Protein 2HJN (pdb70)

Foldseek 3Di:
DKDFPQDQPQWADQDQDDALLLLVVLLVLVVLVVVDADDDPPDDPLVVLSRVLSVLVRLLSCCVLCRSVFGCVLFVFALPPRITDFDDPDPPDDTDTGGVRVLVNVLVVLNVQSPDCQDRPSDPPGDHDPCNLPPPSLVSLLSSLVSLSCCSRPPVVSCSVVVNSVVSLVSVLSSLSNCVSVVSDDLVSNPSCSVVVVSVD

Structure (mmCIF, N/CA/C/O backbone):
data_2HJN
#
_entry.id   2HJN
#
_cell.length_a   72.750
_cell.length_b   70.811
_cell.length_c   50.622
_cell.angle_alpha   90.00
_cell.angle_beta   119.35
_cell.angle_gamma   90.00
#
_symmetry.space_group_name_H-M   'C 1 2 1'
#
loop_
_entity.id
_entity.type
_entity.pdbx_description
1 polymer 'Maintenance of ploidy protein MOB1'
2 non-polymer 'ZINC ION'
3 non-polymer 'SULFATE ION'
4 water water
#
loop_
_atom_site.group_PDB
_atom_site.id
_atom_site.type_symbol
_atom_site.label_atom_id
_atom_site.label_alt_id
_atom_site.label_comp_id
_atom_site.label_asym_id
_atom_site.label_entity_id
_atom_site.label_seq_id
_atom_site.pdbx_PDB_ins_code
_atom_site.Cartn_x
_atom_site.Cartn_y
_atom_site.Cartn_z
_atom_site.occupancy
_atom_site.B_iso_or_equiv
_atom_site.auth_seq_id
_atom_site.auth_comp_id
_atom_site.auth_asym_id
_atom_site.auth_atom_id
_atom_site.pdbx_PDB_model_num
ATOM 1 N N . PRO A 1 3 ? -0.244 40.021 11.075 1.00 32.06 81 PRO A N 1
ATOM 2 C CA . PRO A 1 3 ? -1.426 40.601 11.569 1.00 31.20 81 PRO A CA 1
ATOM 3 C C . PRO A 1 3 ? -1.765 41.046 12.947 1.00 30.77 81 PRO A C 1
ATOM 4 O O . PRO A 1 3 ? -1.120 40.690 13.914 1.00 31.95 81 PRO A O 1
ATOM 8 N N . VAL A 1 4 ? -2.711 41.966 12.954 1.00 29.38 82 VAL A N 1
ATOM 9 C CA . VAL A 1 4 ? -2.835 42.917 14.006 1.00 28.56 82 VAL A CA 1
ATOM 10 C C . VAL A 1 4 ? -4.174 42.594 14.629 1.00 28.37 82 VAL A C 1
ATOM 11 O O . VAL A 1 4 ? -5.176 42.393 13.934 1.00 26.70 82 VAL A O 1
ATOM 15 N N . LEU A 1 5 ? -4.134 42.438 15.942 1.00 28.87 83 LEU A N 1
ATOM 16 C CA . LEU A 1 5 ? -5.322 42.212 16.752 1.00 29.94 83 LEU A CA 1
ATOM 17 C C . LEU A 1 5 ? -5.479 43.386 17.744 1.00 31.19 83 LEU A C 1
ATOM 18 O O . LEU A 1 5 ? -4.738 43.513 18.731 1.00 30.75 83 LEU A O 1
ATOM 23 N N . THR A 1 6 ? -6.396 44.302 17.421 1.00 32.41 84 THR A N 1
ATOM 24 C CA . THR A 1 6 ? -6.583 45.529 18.205 1.00 33.33 84 THR A CA 1
ATOM 25 C C . THR A 1 6 ? -7.740 45.347 19.186 1.00 33.86 84 THR A C 1
ATOM 26 O O . THR A 1 6 ? -8.805 44.817 18.824 1.00 33.55 84 THR A O 1
ATOM 30 N N . THR A 1 7 ? -7.531 45.774 20.429 1.00 33.66 85 THR A N 1
ATOM 31 C CA . THR A 1 7 ? -8.548 45.615 21.465 1.00 34.32 85 THR A CA 1
ATOM 32 C C . THR A 1 7 ? -8.676 46.903 22.261 1.00 34.05 85 THR A C 1
ATOM 33 O O . THR A 1 7 ? -8.100 47.036 23.347 1.00 33.96 85 THR A O 1
ATOM 37 N N . ASN A 1 20 ? 13.536 31.093 34.944 1.00 39.19 98 ASN A N 1
ATOM 38 C CA . ASN A 1 20 ? 14.984 31.258 34.743 1.00 39.64 98 ASN A CA 1
ATOM 39 C C . ASN A 1 20 ? 15.491 30.569 33.470 1.00 40.06 98 ASN A C 1
ATOM 40 O O . ASN A 1 20 ? 16.705 30.551 33.205 1.00 40.44 98 ASN A O 1
ATOM 42 N N . VAL A 1 21 ? 14.563 30.014 32.682 1.00 39.75 99 VAL A N 1
ATOM 43 C CA . VAL A 1 21 ? 14.909 29.326 31.427 1.00 39.42 99 VAL A CA 1
ATOM 44 C C . VAL A 1 21 ? 15.228 30.377 30.349 1.00 39.32 99 VAL A C 1
ATOM 45 O O . VAL A 1 21 ? 14.440 31.312 30.113 1.00 39.24 99 VAL A O 1
ATOM 49 N N . THR A 1 22 ? 16.374 30.202 29.692 1.00 39.22 100 THR A N 1
ATOM 50 C CA . THR A 1 22 ? 16.967 31.250 28.837 1.00 39.08 100 THR A CA 1
ATOM 51 C C . THR A 1 22 ? 17.085 30.824 27.364 1.00 38.68 100 THR A C 1
ATOM 52 O O . THR A 1 22 ? 17.418 31.635 26.470 1.00 38.18 100 THR A O 1
ATOM 56 N N . ASP A 1 23 ? 16.790 29.537 27.128 1.00 37.94 101 ASP A N 1
ATOM 57 C CA . ASP A 1 23 ? 16.990 28.880 25.830 1.00 36.65 101 ASP A CA 1
ATOM 58 C C . ASP A 1 23 ? 16.146 29.526 24.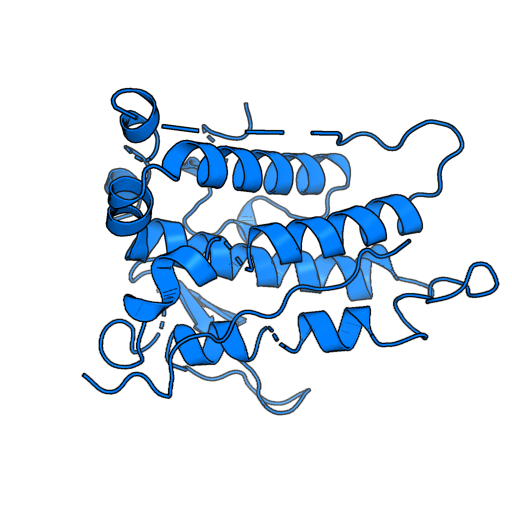714 1.00 34.63 101 ASP A C 1
ATOM 59 O O . ASP A 1 23 ? 16.481 29.438 23.527 1.00 33.17 101 ASP A O 1
ATOM 64 N N . PHE A 1 24 ? 15.073 30.197 25.130 1.00 32.23 102 PHE A N 1
ATOM 65 C CA . PHE A 1 24 ? 14.027 30.668 24.224 1.00 30.37 102 PHE A CA 1
ATOM 66 C C . PHE A 1 24 ? 13.893 32.195 24.131 1.00 28.21 102 PHE A C 1
ATOM 67 O O . PHE A 1 24 ? 12.832 32.659 23.713 1.00 28.56 102 PHE A O 1
ATOM 75 N N . ASN A 1 25 ? 14.961 32.940 24.477 1.00 24.63 103 ASN A N 1
ATOM 76 C CA . ASN A 1 25 ? 15.114 34.369 24.171 1.00 22.26 103 ASN A CA 1
ATOM 77 C C . ASN A 1 25 ? 15.575 34.605 22.724 1.00 20.12 103 ASN A C 1
ATOM 78 O O . ASN A 1 25 ? 16.174 33.743 22.110 1.00 19.85 103 ASN A O 1
ATOM 83 N N . TYR A 1 26 ? 15.358 35.811 22.210 1.00 18.26 104 TYR A N 1
ATOM 84 C CA . TYR A 1 26 ? 15.826 36.195 20.879 1.00 15.07 104 TYR A CA 1
ATOM 85 C C . TYR A 1 26 ? 17.363 35.993 20.765 1.00 14.98 104 TYR A C 1
ATOM 86 O O . TYR A 1 26 ? 18.101 36.397 21.670 1.00 12.82 104 TYR A O 1
ATOM 95 N N . THR A 1 27 ? 17.783 35.277 19.701 1.00 15.09 105 THR A N 1
ATOM 96 C CA . THR A 1 27 ? 19.205 35.160 19.286 1.00 15.92 105 THR A CA 1
ATOM 97 C C . THR A 1 27 ? 19.608 36.196 18.206 1.00 14.77 105 THR A C 1
ATOM 98 O O . THR A 1 27 ? 19.107 36.181 17.087 1.00 14.97 105 THR A O 1
ATOM 102 N N . PRO A 1 28 ? 20.518 37.144 18.548 1.00 15.11 106 PRO A N 1
ATOM 103 C CA . PRO A 1 28 ? 20.876 38.098 17.498 1.00 14.08 106 PRO A CA 1
ATOM 104 C C . PRO A 1 28 ? 21.658 37.471 16.335 1.00 15.38 106 PRO A C 1
ATOM 105 O O . PRO A 1 28 ? 22.296 36.445 16.500 1.00 14.86 106 PRO A O 1
ATOM 109 N N . SER A 1 29 ? 21.515 38.039 15.143 1.00 14.64 107 SER A N 1
ATOM 110 C CA . SER A 1 29 ? 22.303 37.733 13.965 1.00 15.64 107 SER A CA 1
ATOM 111 C C . SER A 1 29 ? 22.431 39.022 13.131 1.00 15.82 107 SER A C 1
ATOM 112 O O . SER A 1 29 ? 21.445 39.581 12.675 1.00 17.07 107 SER A O 1
ATOM 115 N N . HIS A 1 30 ? 23.655 39.485 12.930 1.00 15.62 108 HIS A N 1
ATOM 116 C CA . HIS A 1 30 ? 23.954 40.597 12.067 1.00 16.89 108 HIS A CA 1
ATOM 117 C C . HIS A 1 30 ? 23.849 40.168 10.581 1.00 17.66 108 HIS A C 1
ATOM 118 O O . HIS A 1 30 ? 24.261 39.056 10.197 1.00 18.63 108 HIS A O 1
ATOM 125 N N . GLN A 1 31 ? 23.368 41.084 9.753 1.00 15.81 109 GLN A N 1
ATOM 126 C CA . GLN A 1 31 ? 23.235 40.907 8.309 1.00 15.89 109 GLN A CA 1
ATOM 127 C C . GLN A 1 31 ? 24.331 41.681 7.568 1.00 15.80 109 GLN A C 1
ATOM 128 O O . GLN A 1 31 ? 24.552 42.858 7.806 1.00 14.79 109 GLN A O 1
ATOM 134 N N . LYS A 1 32 ? 25.032 40.997 6.688 1.00 17.78 110 LYS A N 1
ATOM 135 C CA . LYS A 1 32 ? 26.039 41.675 5.868 1.00 21.69 110 LYS A CA 1
ATOM 136 C C . LYS A 1 32 ? 25.416 42.819 5.022 1.00 22.69 110 LYS A C 1
ATOM 137 O O . LYS A 1 32 ? 24.290 42.691 4.491 1.00 21.89 110 LYS A O 1
ATOM 143 N N . PRO A 1 33 ? 26.120 43.949 4.916 1.00 24.97 111 PRO A N 1
ATOM 144 C CA . PRO A 1 33 ? 25.524 45.086 4.199 1.00 26.42 111 PRO A CA 1
ATOM 145 C C . PRO A 1 33 ? 25.166 44.743 2.743 1.00 27.38 111 PRO A C 1
ATOM 146 O O . PRO A 1 33 ? 25.794 43.885 2.117 1.00 27.47 111 PRO A O 1
ATOM 150 N N . PHE A 1 34 ? 24.139 45.394 2.218 1.00 28.86 112 PHE A N 1
ATOM 151 C CA . PHE A 1 34 ? 23.634 45.036 0.897 1.00 30.82 112 PHE A CA 1
ATOM 152 C C . PHE A 1 34 ? 24.782 45.057 -0.148 1.00 32.30 112 PHE A C 1
ATOM 153 O O . PHE A 1 34 ? 24.934 44.118 -0.938 1.00 32.35 112 PHE A O 1
ATOM 161 N N . LEU A 1 35 ? 25.612 46.096 -0.069 1.00 33.45 113 LEU A N 1
ATOM 162 C CA . LEU A 1 35 ? 26.735 46.329 -1.006 1.00 34.54 113 LEU A CA 1
ATOM 163 C C . LEU A 1 35 ? 28.029 45.504 -0.783 1.00 35.27 113 LEU A C 1
ATOM 164 O O . LEU A 1 35 ? 28.477 45.265 0.356 1.00 36.50 113 LEU A O 1
ATOM 169 N N . ASP A 1 48 ? 0.034 52.829 30.163 1.00 29.82 126 ASP A N 1
ATOM 170 C CA . ASP A 1 48 ? -0.663 53.162 28.937 1.00 30.30 126 ASP A CA 1
ATOM 171 C C . ASP A 1 48 ? 0.176 54.078 28.046 1.00 30.20 126 ASP A C 1
ATOM 172 O O . ASP A 1 48 ? 1.218 54.639 28.452 1.00 30.63 126 ASP A O 1
ATOM 174 N N . ILE A 1 49 ? -0.291 54.252 26.825 1.00 30.44 127 ILE A N 1
ATOM 175 C CA . ILE A 1 49 ? 0.521 54.942 25.828 1.00 30.38 127 ILE A CA 1
ATOM 176 C C . ILE A 1 49 ? 0.965 56.371 26.278 1.00 29.41 127 ILE A C 1
ATOM 177 O O . ILE A 1 49 ? 2.140 56.704 26.157 1.00 27.33 127 ILE A O 1
ATOM 182 N N . LYS A 1 50 ? 0.062 57.176 26.861 1.00 29.04 128 LYS A N 1
ATOM 183 C CA . LYS A 1 50 ? 0.458 58.516 27.352 1.00 29.52 128 LYS A CA 1
ATOM 184 C C . LYS A 1 50 ? 1.662 58.475 28.308 1.00 28.81 128 LYS A C 1
ATOM 185 O O . LYS A 1 50 ? 2.548 59.300 28.188 1.00 28.63 128 LYS A O 1
ATOM 187 N N . GLN A 1 51 ? 1.652 57.533 29.251 1.00 29.19 129 GLN A N 1
ATOM 188 C CA . GLN A 1 51 ? 2.774 57.270 30.160 1.00 29.85 129 GLN A CA 1
ATOM 189 C C . GLN A 1 51 ? 4.027 56.882 29.363 1.00 28.80 129 GLN A C 1
ATOM 190 O O . GLN A 1 51 ? 5.112 57.426 29.585 1.00 27.69 129 GLN A O 1
ATOM 196 N N . ILE A 1 52 ? 3.877 55.941 28.440 1.00 27.46 130 ILE A N 1
ATOM 197 C CA . ILE A 1 52 ? 5.036 55.536 27.656 1.00 28.02 130 ILE A CA 1
ATOM 198 C C . ILE A 1 52 ? 5.704 56.713 26.918 1.00 28.18 130 ILE A C 1
ATOM 199 O O . ILE A 1 52 ? 6.930 56.884 27.021 1.00 28.39 130 ILE A O 1
ATOM 204 N N . VAL A 1 53 ? 4.919 57.538 26.217 1.00 28.08 131 VAL A N 1
ATOM 205 C CA . VAL A 1 53 ? 5.493 58.691 25.481 1.00 28.20 131 VAL A CA 1
ATOM 206 C C . VAL A 1 53 ? 6.188 59.767 26.374 1.00 28.19 131 VAL A C 1
ATOM 207 O O . VAL A 1 53 ? 7.188 60.383 25.967 1.00 28.17 131 VAL A O 1
ATOM 211 N N . GLU A 1 54 ? 5.663 60.005 27.573 1.00 27.43 132 GLU A N 1
ATOM 212 C CA . GLU A 1 54 ? 6.261 60.977 28.480 1.00 26.90 132 GLU A CA 1
ATOM 213 C C . GLU A 1 54 ? 7.589 60.507 29.067 1.00 27.00 132 GLU A C 1
ATOM 214 O O . GLU A 1 54 ? 8.504 61.289 29.226 1.00 26.65 132 GLU A O 1
ATOM 224 N N . THR A 1 56 ? 9.571 58.473 27.455 1.00 24.92 134 THR A N 1
ATOM 225 C CA . THR A 1 56 ? 10.458 58.602 26.294 1.00 24.93 134 THR A CA 1
ATOM 226 C C . THR A 1 56 ? 11.056 59.999 26.089 1.00 24.26 134 THR A C 1
ATOM 227 O O . THR A 1 56 ? 12.249 60.146 25.817 1.00 23.83 134 THR A O 1
ATOM 231 N N . LEU A 1 57 ? 10.224 61.020 26.192 1.00 23.13 135 LEU A N 1
ATOM 232 C CA . LEU A 1 57 ? 10.710 62.386 26.012 1.00 23.27 135 LEU A CA 1
ATOM 233 C C . LEU A 1 57 ? 11.582 62.776 27.229 1.00 22.85 135 LEU A C 1
ATOM 234 O O . LEU A 1 57 ? 12.630 63.383 27.067 1.00 22.59 135 LEU A O 1
ATOM 239 N N . GLY A 1 58 ? 11.168 62.403 28.437 1.00 23.04 136 GLY A N 1
ATOM 240 C CA . GLY A 1 58 ? 11.926 62.763 29.652 1.00 23.67 136 GLY A CA 1
ATOM 241 C C . GLY A 1 58 ? 13.290 62.101 29.742 1.00 25.05 136 GLY A C 1
ATOM 242 O O . GLY A 1 58 ? 14.179 62.564 30.498 1.00 24.83 136 GLY A O 1
ATOM 243 N N . SER A 1 59 ? 13.455 61.014 28.979 1.00 25.34 137 SER A N 1
ATOM 244 C CA . SER A 1 59 ? 14.685 60.179 28.998 1.00 25.80 137 SER A CA 1
ATOM 245 C C . SER A 1 59 ? 15.890 60.955 28.502 1.00 27.51 137 SER A C 1
ATOM 246 O O . SER A 1 59 ? 17.011 60.714 28.953 1.00 28.03 137 SER A O 1
ATOM 249 N N . GLU A 1 60 ? 15.617 61.881 27.578 1.00 28.93 138 GLU A N 1
ATOM 250 C CA . GLU A 1 60 ? 16.602 62.744 26.931 1.00 31.06 138 GLU A CA 1
ATOM 251 C C . GLU A 1 60 ? 17.356 63.741 27.859 1.00 31.79 138 GLU A C 1
ATOM 252 O O . GLU A 1 60 ? 18.463 64.165 27.522 1.00 31.70 138 GLU A O 1
ATOM 258 N N . GLY A 1 61 ? 16.781 64.054 29.029 1.00 32.60 139 GLY A N 1
ATOM 259 C CA . GLY A 1 61 ? 17.396 64.915 30.049 1.00 34.33 139 GLY A CA 1
ATOM 260 C C . GLY A 1 61 ? 18.315 64.238 31.091 1.00 36.33 139 GLY A C 1
ATOM 261 O O . GLY A 1 61 ? 19.067 64.930 31.816 1.00 36.65 139 GLY A O 1
ATOM 262 N N . VAL A 1 62 ? 18.261 62.903 31.167 1.00 36.91 140 VAL A N 1
ATOM 263 C CA . VAL A 1 62 ? 19.049 62.124 32.129 1.00 38.14 140 VAL A CA 1
ATOM 264 C C . VAL A 1 62 ? 20.461 61.808 31.653 1.00 38.72 140 VAL A C 1
ATOM 265 O O . VAL A 1 62 ? 21.284 62.714 31.463 1.00 38.89 140 VAL A O 1
ATOM 266 N N . ALA A 1 66 ? 20.609 60.834 6.854 1.00 33.46 144 ALA A N 1
ATOM 267 C CA . ALA A 1 66 ? 20.598 60.454 5.422 1.00 33.45 144 ALA A CA 1
ATOM 268 C C . ALA A 1 66 ? 19.260 59.874 4.934 1.00 32.22 144 ALA A C 1
ATOM 269 O O . ALA A 1 66 ? 19.041 58.658 5.091 1.00 32.12 144 ALA A O 1
ATOM 271 N N . VAL A 1 67 ? 18.388 60.712 4.342 1.00 30.74 145 VAL A N 1
ATOM 272 C CA . VAL A 1 67 ? 17.041 60.255 3.901 1.00 30.07 145 VAL A CA 1
ATOM 273 C C . VAL A 1 67 ? 16.707 60.407 2.378 1.00 30.26 145 VAL A C 1
ATOM 274 O O . VAL A 1 67 ? 16.312 59.430 1.675 1.00 29.28 145 VAL A O 1
ATOM 278 N N . LYS A 1 68 ? 16.870 61.627 1.858 1.00 30.19 146 LYS A N 1
ATOM 279 C CA . LYS A 1 68 ? 16.677 61.885 0.413 1.00 28.90 146 LYS A CA 1
ATOM 280 C C . LYS A 1 68 ? 17.566 61.006 -0.492 1.00 27.79 146 LYS A C 1
ATOM 281 O O . LYS A 1 68 ? 18.738 60.756 -0.211 1.00 26.67 146 LYS A O 1
ATOM 287 N N . LEU A 1 69 ? 16.992 60.551 -1.586 1.00 27.55 147 LEU A N 1
ATOM 288 C CA . LEU A 1 69 ? 17.747 59.856 -2.622 1.00 27.83 147 LEU A CA 1
ATOM 289 C C . LEU A 1 69 ? 18.774 60.804 -3.254 1.00 28.09 147 LEU A C 1
ATOM 290 O O . LEU A 1 69 ? 18.379 61.826 -3.826 1.00 29.32 147 LEU A O 1
ATOM 295 N N . PRO A 1 70 ? 20.086 60.481 -3.170 1.00 28.24 148 PRO A N 1
ATOM 296 C CA . PRO A 1 70 ? 21.090 61.342 -3.833 1.00 28.41 148 PRO A CA 1
ATOM 297 C C . PRO A 1 70 ? 20.982 61.301 -5.348 1.00 28.7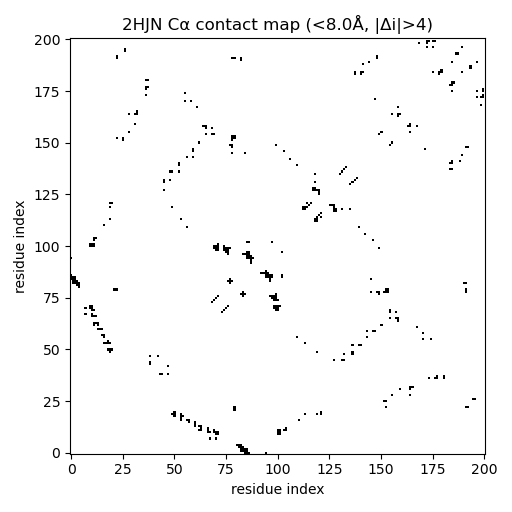8 148 PRO A C 1
ATOM 298 O O . PRO A 1 70 ? 20.624 60.266 -5.922 1.00 27.80 148 PRO A O 1
ATOM 302 N N . ARG A 1 71 ? 21.297 62.423 -5.991 1.00 29.00 149 ARG A N 1
ATOM 303 C CA . ARG A 1 71 ? 21.090 62.591 -7.425 1.00 30.48 149 ARG A CA 1
ATOM 304 C C . ARG A 1 71 ? 21.938 61.583 -8.182 1.00 30.74 149 ARG A C 1
ATOM 305 O O . ARG A 1 71 ? 23.079 61.322 -7.791 1.00 31.18 149 ARG A O 1
ATOM 313 N N . GLY A 1 72 ? 21.374 61.016 -9.245 1.00 31.94 150 GLY A N 1
ATOM 314 C CA . GLY A 1 72 ? 22.037 59.974 -10.041 1.00 32.21 150 GLY A CA 1
ATOM 315 C C . GLY A 1 72 ? 21.959 58.563 -9.431 1.00 33.41 150 GLY A C 1
ATOM 316 O O . GLY A 1 72 ? 22.453 57.585 -10.032 1.00 31.90 150 GLY A O 1
ATOM 317 N N . GLU A 1 73 ? 21.336 58.439 -8.252 1.00 33.08 151 GLU A N 1
ATOM 318 C CA . GLU A 1 73 ? 21.316 57.143 -7.557 1.00 33.52 151 GLU A CA 1
ATOM 319 C C . GLU A 1 73 ? 20.010 56.385 -7.700 1.00 32.55 151 GLU A C 1
ATOM 320 O O . GLU A 1 73 ? 18.952 56.982 -7.888 1.00 31.01 151 GLU A O 1
ATOM 326 N N . ASP A 1 74 ? 20.114 55.055 -7.655 1.00 32.10 152 ASP A N 1
ATOM 327 C CA . ASP A 1 74 ? 18.963 54.212 -7.904 1.00 31.65 152 ASP A CA 1
ATOM 328 C C . ASP A 1 74 ? 18.115 54.056 -6.619 1.00 30.75 152 ASP A C 1
ATOM 329 O O . ASP A 1 74 ? 18.664 53.762 -5.543 1.00 29.73 152 ASP A O 1
ATOM 334 N N . GLU A 1 75 ? 16.804 54.271 -6.750 1.00 29.46 153 GLU A N 1
ATOM 335 C CA . GLU A 1 75 ? 15.852 54.248 -5.637 1.00 30.24 153 GLU A CA 1
ATOM 336 C C . GLU A 1 75 ? 15.745 52.888 -4.920 1.00 29.58 153 GLU A C 1
ATOM 337 O O . GLU A 1 75 ? 15.773 52.835 -3.678 1.00 27.99 153 GLU A O 1
ATOM 343 N N . ASN A 1 76 ? 15.585 51.813 -5.706 1.00 28.67 154 ASN A N 1
ATOM 344 C CA . ASN A 1 76 ? 15.662 50.412 -5.211 1.00 28.26 154 ASN A CA 1
ATOM 345 C C . ASN A 1 76 ? 16.930 50.106 -4.428 1.00 27.33 154 ASN A C 1
ATOM 346 O O . ASN A 1 76 ? 16.865 49.441 -3.378 1.00 26.55 154 ASN A O 1
ATOM 351 N N . GLU A 1 77 ? 18.089 50.554 -4.945 1.00 26.54 155 GLU A N 1
ATOM 352 C CA . GLU A 1 77 ? 19.336 50.330 -4.240 1.00 26.55 155 GLU A CA 1
ATOM 353 C C . GLU A 1 77 ? 19.404 51.060 -2.900 1.00 25.39 155 GLU A C 1
ATOM 354 O O . GLU A 1 77 ? 19.801 50.473 -1.884 1.00 24.20 155 GLU A O 1
ATOM 360 N N . TRP A 1 78 ? 19.039 52.340 -2.942 1.00 23.09 156 TRP A N 1
ATOM 361 C CA . TRP A 1 78 ? 18.950 53.208 -1.781 1.00 22.55 156 TRP A CA 1
ATOM 362 C C . TRP A 1 78 ? 18.009 52.587 -0.723 1.00 21.78 156 TRP A C 1
ATOM 363 O O . TRP A 1 78 ? 18.374 52.459 0.454 1.00 21.50 156 TRP A O 1
ATOM 374 N N . LEU A 1 79 ? 16.823 52.161 -1.140 1.00 20.89 157 LEU A N 1
ATOM 375 C CA . LEU A 1 79 ? 15.891 51.511 -0.204 1.00 20.66 157 LEU A CA 1
ATOM 376 C C . LEU A 1 79 ? 16.385 50.128 0.320 1.00 20.59 157 LEU A C 1
ATOM 377 O O . LEU A 1 79 ? 16.262 49.853 1.524 1.00 20.20 157 LEU A O 1
ATOM 382 N N . ALA A 1 80 ? 17.003 49.319 -0.558 1.00 19.83 158 ALA A N 1
ATOM 383 C CA . ALA A 1 80 ? 17.649 48.055 -0.161 1.00 19.19 158 ALA A CA 1
ATOM 384 C C . ALA A 1 80 ? 18.788 48.266 0.874 1.00 19.10 158 ALA A C 1
ATOM 385 O O . ALA A 1 80 ? 18.850 47.569 1.890 1.00 19.64 158 ALA A O 1
ATOM 387 N N . VAL A 1 81 ? 19.694 49.197 0.601 1.00 18.38 159 VAL A N 1
ATOM 388 C CA . VAL A 1 81 ? 20.751 49.577 1.565 1.00 19.29 159 VAL A CA 1
ATOM 389 C C . VAL A 1 81 ? 20.185 49.932 2.932 1.00 19.63 159 VAL A C 1
ATOM 390 O O . VAL A 1 81 ? 20.628 49.375 3.934 1.00 20.51 159 VAL A O 1
ATOM 394 N N . HIS A 1 82 ? 19.214 50.842 2.978 1.00 18.98 160 HIS A N 1
ATOM 395 C CA . HIS A 1 82 ? 18.654 51.252 4.249 1.00 19.09 160 HIS A CA 1
ATOM 396 C C . HIS A 1 82 ? 17.799 50.223 4.961 1.00 18.63 160 HIS A C 1
ATOM 397 O O . HIS A 1 82 ? 17.735 50.253 6.176 1.00 16.47 160 HIS A O 1
ATOM 404 N N . CYS A 1 83 ? 17.112 49.352 4.214 1.00 18.05 161 CYS A N 1
ATOM 405 C CA . CYS A 1 83 ? 16.332 48.283 4.833 1.00 18.38 161 CYS A CA 1
ATOM 406 C C . CYS A 1 83 ? 17.251 47.301 5.607 1.00 16.78 161 CYS A C 1
ATOM 407 O O . CYS A 1 83 ? 16.958 46.949 6.734 1.00 18.29 161 CYS A O 1
ATOM 410 N N . VAL A 1 84 ? 18.379 46.886 5.024 1.00 16.41 162 VAL A N 1
ATOM 411 C CA . VAL A 1 84 ? 19.355 46.040 5.761 1.00 16.05 162 VAL A CA 1
ATOM 412 C C . VAL A 1 84 ? 19.973 46.799 6.955 1.00 16.80 162 VAL A C 1
ATOM 413 O O . VAL A 1 84 ? 20.118 46.229 8.039 1.00 18.03 162 VAL A O 1
ATOM 417 N N . ASP A 1 85 ? 20.314 48.075 6.760 1.00 17.21 163 ASP A N 1
ATOM 418 C CA . ASP A 1 85 ? 20.785 48.909 7.885 1.00 17.90 163 ASP A CA 1
ATOM 419 C C . ASP A 1 85 ? 19.753 49.024 9.022 1.00 16.03 163 ASP A C 1
ATOM 420 O O . ASP A 1 85 ? 20.141 49.011 10.184 1.00 15.41 163 ASP A O 1
ATOM 425 N N . PHE A 1 86 ? 18.465 49.162 8.718 1.00 13.26 164 PHE A N 1
ATOM 426 C CA . PHE A 1 86 ? 17.465 49.269 9.804 1.00 13.96 164 PHE A CA 1
ATOM 427 C C . PHE A 1 86 ? 17.287 47.971 10.596 1.00 12.01 164 PHE A C 1
ATOM 428 O O . PHE A 1 86 ? 17.121 47.957 11.833 1.00 10.10 164 PHE A O 1
ATOM 436 N N . TYR A 1 87 ? 17.369 46.880 9.859 1.00 9.93 165 TYR A N 1
ATOM 437 C CA . TYR A 1 87 ? 17.337 45.529 10.457 1.00 11.06 165 TYR A CA 1
ATOM 438 C C . TYR A 1 87 ? 18.515 45.417 11.449 1.00 11.82 165 TYR A C 1
ATOM 439 O O . TYR A 1 87 ? 18.387 44.916 12.573 1.00 12.76 165 TYR A O 1
ATOM 448 N N . ASN A 1 88 ? 19.677 45.893 11.028 1.00 11.89 166 ASN A N 1
ATOM 449 C CA . ASN A 1 88 ? 20.858 45.754 11.876 1.00 12.57 166 ASN A CA 1
ATOM 450 C C . ASN A 1 88 ? 20.798 46.619 13.164 1.00 11.65 166 ASN A C 1
ATOM 451 O O . ASN A 1 88 ? 21.250 46.182 14.225 1.00 8.71 166 ASN A O 1
ATOM 456 N N . GLN A 1 89 ? 20.240 47.831 13.082 1.00 12.20 167 GLN A N 1
ATOM 457 C CA . GLN A 1 89 ? 20.001 48.654 14.290 1.00 14.74 167 GLN A CA 1
ATOM 458 C C . GLN A 1 89 ? 19.008 47.965 15.254 1.00 13.66 167 GLN A C 1
ATOM 459 O O . GLN A 1 89 ? 19.192 47.981 16.500 1.00 13.31 167 GLN A O 1
ATOM 465 N N . ILE A 1 90 ? 17.969 47.323 14.707 1.00 14.49 168 ILE A N 1
ATOM 466 C CA . ILE A 1 90 ? 16.903 46.674 15.560 1.00 12.71 168 ILE A CA 1
ATOM 467 C C . ILE A 1 90 ? 17.484 45.393 16.197 1.00 12.80 168 ILE A C 1
ATOM 468 O O . ILE A 1 90 ? 17.301 45.131 17.376 1.00 12.31 168 ILE A O 1
ATOM 473 N N . ASN A 1 91 ? 18.254 44.647 15.410 1.00 12.44 169 ASN A N 1
ATOM 474 C CA . ASN A 1 91 ? 19.055 43.534 15.912 1.00 13.19 169 ASN A CA 1
ATOM 475 C C . ASN A 1 91 ? 19.982 43.926 17.087 1.00 13.73 169 ASN A C 1
ATOM 476 O O . ASN A 1 91 ? 20.003 43.217 18.119 1.00 15.32 169 ASN A O 1
ATOM 489 N N . LEU A 1 93 ? 19.685 46.640 19.029 1.00 12.19 171 LEU A N 1
ATOM 490 C CA . LEU A 1 93 ? 18.828 47.105 20.134 1.00 12.01 171 LEU A CA 1
ATOM 491 C C . LEU A 1 93 ? 18.090 45.953 20.858 1.00 12.05 171 LEU A C 1
ATOM 492 O O . LEU A 1 93 ? 18.068 45.908 22.081 1.00 12.77 171 LEU A O 1
ATOM 497 N N . TYR A 1 94 ? 17.534 44.986 20.122 1.00 12.56 172 TYR A N 1
ATOM 498 C CA . TYR A 1 94 ? 16.913 43.795 20.800 1.00 12.30 172 TYR A CA 1
ATOM 499 C C . TYR A 1 94 ? 17.928 42.962 21.512 1.00 11.85 172 TYR A C 1
ATOM 500 O O . TYR A 1 94 ? 17.708 42.470 22.629 1.00 13.68 172 TYR A O 1
ATOM 509 N N . GLY A 1 95 ? 19.079 42.854 20.915 1.00 13.07 173 GLY A N 1
ATOM 510 C CA . GLY A 1 95 ? 20.176 42.110 21.489 1.00 14.43 173 GLY A CA 1
ATOM 511 C C . GLY A 1 95 ? 20.617 42.665 22.812 1.00 14.79 173 GLY A C 1
ATOM 512 O O . GLY A 1 95 ? 21.068 41.922 23.653 1.00 15.96 173 GLY A O 1
ATOM 513 N N . SER A 1 96 ? 20.550 43.980 22.992 1.00 13.38 174 SER A N 1
ATOM 514 C CA . SER A 1 96 ? 20.973 44.588 24.254 1.00 12.80 174 SER A CA 1
ATOM 515 C C . SER A 1 96 ? 20.071 44.211 25.449 1.00 14.06 174 SER A C 1
ATOM 516 O O . SER A 1 96 ? 20.522 44.136 26.612 1.00 13.45 174 SER A O 1
ATOM 519 N N . ILE A 1 97 ? 18.801 43.947 25.163 1.00 13.57 175 ILE A N 1
ATOM 520 C CA . ILE A 1 97 ? 17.841 43.665 26.237 1.00 13.63 175 ILE A CA 1
ATOM 521 C C . ILE A 1 97 ? 17.263 42.241 26.210 1.00 13.36 175 ILE A C 1
ATOM 522 O O . ILE A 1 97 ? 16.322 41.936 26.962 1.00 12.68 175 ILE A O 1
ATOM 527 N N . THR A 1 98 ? 17.829 41.392 25.349 1.00 12.37 176 THR A N 1
ATOM 528 C CA . THR A 1 98 ? 17.205 40.089 25.046 1.00 14.39 176 THR A CA 1
ATOM 529 C C . THR A 1 98 ? 16.966 39.171 26.273 1.00 14.10 176 THR A C 1
ATOM 530 O O . THR A 1 98 ? 15.971 38.372 26.313 1.00 14.73 176 THR A O 1
ATOM 534 N N . GLU A 1 99 ? 17.854 39.269 27.258 1.00 14.82 177 GLU A N 1
ATOM 535 C CA . GLU A 1 99 ? 17.685 38.466 28.481 1.00 17.86 177 GLU A CA 1
ATOM 536 C C . GLU A 1 99 ? 16.494 38.899 29.331 1.00 17.35 177 GLU A C 1
ATOM 537 O O . GLU A 1 99 ? 16.121 38.175 30.234 1.00 17.44 177 GLU A O 1
ATOM 543 N N . PHE A 1 100 ? 15.914 40.074 29.063 1.00 16.80 178 PHE A N 1
ATOM 544 C CA . PHE A 1 100 ? 14.727 40.594 29.798 1.00 17.09 178 PHE A CA 1
ATOM 545 C C . PHE A 1 100 ? 13.389 40.297 29.098 1.00 16.49 178 PHE A C 1
ATOM 546 O O . PHE A 1 100 ? 12.328 40.630 29.609 1.00 16.27 178 PHE A O 1
ATOM 554 N N . CYS A 1 101 ? 13.456 39.661 27.931 1.00 15.28 179 CYS A N 1
ATOM 555 C CA . CYS A 1 101 ? 12.259 39.286 27.153 1.00 14.52 179 CYS A CA 1
ATOM 556 C C . CYS A 1 101 ? 12.250 37.767 26.909 1.00 14.00 179 CYS A C 1
ATOM 557 O O . CYS A 1 101 ? 12.908 37.243 26.016 1.00 13.25 179 CYS A O 1
ATOM 560 N N . SER A 1 102 ? 11.499 37.067 27.754 1.00 15.31 180 SER A N 1
ATOM 561 C CA . SER A 1 102 ? 11.330 35.606 27.678 1.00 15.42 180 SER A CA 1
ATOM 562 C C . SER A 1 102 ? 9.841 35.231 27.515 1.00 15.57 180 SER A C 1
ATOM 563 O O . SER A 1 102 ? 8.970 36.070 27.644 1.00 13.76 180 SER A O 1
ATOM 566 N N . PRO A 1 103 ? 9.552 33.946 27.205 1.00 16.20 181 PRO A N 1
ATOM 567 C CA . PRO A 1 103 ? 8.159 33.560 27.116 1.00 16.97 181 PRO A CA 1
ATOM 568 C C . PRO A 1 103 ? 7.386 33.701 28.435 1.00 18.18 181 PRO A C 1
ATOM 569 O O . PRO A 1 103 ? 6.150 33.735 28.388 1.00 18.80 181 PRO A O 1
ATOM 573 N N . GLN A 1 104 ? 8.088 33.790 29.578 1.00 18.41 182 GLN A N 1
ATOM 574 C CA . GLN A 1 104 ? 7.413 34.087 30.884 1.00 19.94 182 GLN A CA 1
ATOM 575 C C . GLN A 1 104 ? 7.196 35.550 31.169 1.00 19.15 182 GLN A C 1
ATOM 576 O O . GLN A 1 104 ? 6.174 35.909 31.756 1.00 17.63 182 GLN A O 1
ATOM 582 N N . THR A 1 105 ? 8.113 36.439 30.757 1.00 17.58 183 THR A N 1
ATOM 583 C CA . THR A 1 105 ? 7.809 37.882 30.949 1.00 17.50 183 THR A CA 1
ATOM 584 C C . THR A 1 105 ? 6.798 38.381 29.932 1.00 16.88 183 THR A C 1
ATOM 585 O O . THR A 1 105 ? 5.945 39.210 30.253 1.00 16.74 183 THR A O 1
ATOM 589 N N . CYS A 1 106 ? 6.913 37.896 28.703 1.00 15.85 184 CYS A N 1
ATOM 590 C CA . CYS A 1 106 ? 6.081 38.393 27.603 1.00 15.75 184 CYS A CA 1
ATOM 591 C C . CYS A 1 106 ? 5.440 37.222 26.832 1.00 15.06 184 CYS A C 1
ATOM 592 O O . CYS A 1 106 ? 5.925 36.842 25.738 1.00 14.34 184 CYS A O 1
ATOM 595 N N . PRO A 1 107 ? 4.305 36.672 27.379 1.00 16.11 185 PRO A N 1
ATOM 596 C CA . PRO A 1 107 ? 3.613 35.551 26.756 1.00 15.95 185 PRO A CA 1
ATOM 597 C C . PRO A 1 107 ? 2.890 35.823 25.418 1.00 16.27 185 PRO A C 1
ATOM 598 O O . PRO A 1 107 ? 2.482 34.868 24.774 1.00 16.11 185 PRO A O 1
ATOM 602 N N . ARG A 1 108 ? 2.719 37.095 25.044 1.00 15.80 186 ARG A N 1
ATOM 603 C CA . ARG A 1 108 ? 2.111 37.482 23.799 1.00 17.44 186 ARG A CA 1
ATOM 604 C C . ARG A 1 108 ? 2.951 38.631 23.210 1.00 16.47 186 ARG A C 1
ATOM 605 O O . ARG A 1 108 ? 3.551 39.437 23.944 1.00 16.31 186 ARG A O 1
ATOM 621 N N . ILE A 1 110 ? 2.900 41.938 22.300 1.00 17.98 188 ILE A N 1
ATOM 622 C CA . ILE A 1 110 ? 2.012 43.080 22.485 1.00 18.49 188 ILE A CA 1
ATOM 623 C C . ILE A 1 110 ? 2.741 44.431 22.488 1.00 19.21 188 ILE A C 1
ATOM 624 O O . ILE A 1 110 ? 3.962 44.480 22.613 1.00 18.68 188 ILE A O 1
ATOM 629 N N . ALA A 1 111 ? 1.972 45.519 22.341 1.00 18.56 189 ALA A N 1
ATOM 630 C CA . ALA A 1 111 ? 2.510 46.870 22.380 1.00 18.77 189 ALA A CA 1
ATOM 631 C C . ALA A 1 111 ? 1.420 47.597 23.086 1.00 19.94 189 ALA A C 1
ATOM 632 O O . ALA A 1 111 ? 0.522 48.122 22.426 1.00 18.90 189 ALA A O 1
ATOM 634 N N . THR A 1 112 ? 1.505 47.593 24.418 1.00 21.17 190 THR A N 1
ATOM 635 C CA . THR A 1 112 ? 0.378 47.752 25.347 1.00 23.49 190 THR A CA 1
ATOM 636 C C . THR A 1 112 ? -0.738 46.733 25.159 1.00 24.23 190 THR A C 1
ATOM 637 O O . THR A 1 112 ? -0.753 46.004 24.171 1.00 24.32 190 THR A O 1
ATOM 641 N N . ASN A 1 113 ? -1.692 46.707 26.095 1.00 25.28 191 ASN A N 1
ATOM 642 C CA . ASN A 1 113 ? -2.830 45.769 25.965 1.00 27.50 191 ASN A CA 1
ATOM 643 C C . ASN A 1 113 ? -3.871 46.060 24.852 1.00 27.55 191 ASN A C 1
ATOM 644 O O . ASN A 1 113 ? -4.776 45.243 24.637 1.00 29.58 191 ASN A O 1
ATOM 649 N N . GLU A 1 114 ? -3.721 47.155 24.108 1.00 26.36 192 GLU A N 1
ATOM 650 C CA . GLU A 1 114 ? -4.611 47.423 22.966 1.00 26.67 192 GLU A CA 1
ATOM 651 C C . GLU A 1 114 ? -4.173 46.800 21.635 1.00 25.38 192 GLU A C 1
ATOM 652 O O . GLU A 1 114 ? -4.984 46.748 20.708 1.00 24.48 192 GLU A O 1
ATOM 658 N N . TYR A 1 115 ? -2.900 46.401 21.517 1.00 22.75 193 TYR A N 1
ATOM 659 C CA . TYR A 1 115 ? -2.378 45.849 20.268 1.00 23.10 193 TYR A CA 1
ATOM 660 C C . TYR A 1 115 ? -1.658 44.540 20.501 1.00 22.02 193 TYR A C 1
ATOM 661 O O . TYR A 1 115 ? -0.705 44.503 21.268 1.00 20.06 193 TYR A O 1
ATOM 670 N N . GLU A 1 116 ? -2.115 43.487 19.832 1.00 20.41 194 GLU A N 1
ATOM 671 C CA . GLU A 1 116 ? -1.411 42.190 19.802 1.00 20.28 194 GLU A CA 1
ATOM 672 C C . GLU A 1 116 ? -1.022 41.876 18.346 1.00 20.24 194 GLU A C 1
ATOM 673 O O . GLU A 1 116 ? -1.862 42.040 17.432 1.00 21.16 194 GLU A O 1
ATOM 679 N N . TYR A 1 117 ? 0.229 41.485 18.103 1.00 19.10 195 TYR A N 1
ATOM 680 C CA . TYR A 1 117 ? 0.670 41.111 16.750 1.00 19.66 195 TYR A CA 1
ATOM 681 C C . TYR A 1 117 ? 0.863 39.622 16.602 1.00 19.40 195 TYR A C 1
ATOM 682 O O . TYR A 1 117 ? 1.405 38.991 17.480 1.00 20.94 195 TYR A O 1
ATOM 691 N N . LEU A 1 118 ? 0.435 39.077 15.470 1.00 19.98 196 LEU A N 1
ATOM 692 C CA . LEU A 1 118 ? 0.335 37.636 15.263 1.00 19.26 196 LEU A CA 1
ATOM 693 C C . LEU A 1 118 ? 1.279 37.178 14.162 1.00 21.20 196 LEU A C 1
ATOM 694 O O . LEU A 1 118 ? 1.675 37.992 13.307 1.00 21.46 196 LEU A O 1
ATOM 699 N N . TRP A 1 119 ? 1.677 35.894 14.196 1.00 21.38 197 TRP A N 1
ATOM 700 C CA . TRP A 1 119 ? 2.606 35.319 13.179 1.00 2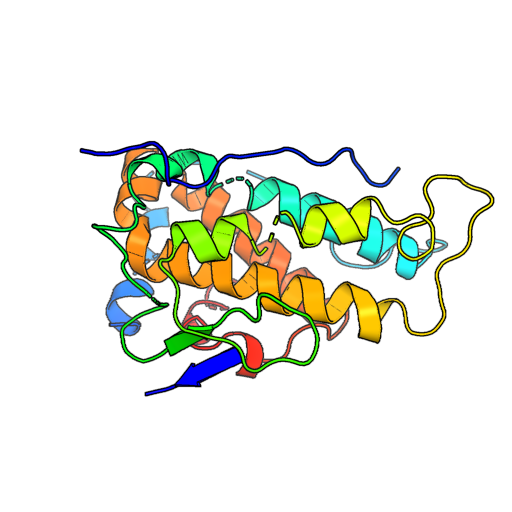2.06 197 TRP A CA 1
ATOM 701 C C . TRP A 1 119 ? 1.986 34.106 12.498 1.00 22.95 197 TRP A C 1
ATOM 702 O O . TRP A 1 119 ? 1.503 33.204 13.169 1.00 20.85 197 TRP A O 1
ATOM 713 N N . ALA A 1 120 ? 2.026 34.097 11.165 1.00 25.22 198 ALA A N 1
ATOM 714 C CA . ALA A 1 120 ? 1.716 32.884 10.393 1.00 27.05 198 ALA A CA 1
ATOM 715 C C . ALA A 1 120 ? 2.978 32.078 10.133 1.00 28.21 198 ALA A C 1
ATOM 716 O O . ALA A 1 120 ? 3.946 32.558 9.501 1.00 27.95 198 ALA A O 1
ATOM 718 N N . PHE A 1 121 ? 2.962 30.850 10.647 1.00 29.05 199 PHE A N 1
ATOM 719 C CA . PHE A 1 121 ? 4.111 29.965 10.606 1.00 30.01 199 PHE A CA 1
ATOM 720 C C . PHE A 1 121 ? 4.292 29.329 9.218 1.00 32.18 199 PHE A C 1
ATOM 721 O O . PHE A 1 121 ? 5.415 29.161 8.766 1.00 32.51 199 PHE A O 1
ATOM 729 N N . GLN A 1 122 ? 3.176 28.984 8.570 1.00 33.96 200 GLN A N 1
ATOM 730 C CA . GLN A 1 122 ? 3.152 28.510 7.179 1.00 36.47 200 GLN A CA 1
ATOM 731 C C . GLN A 1 122 ? 2.493 29.563 6.275 1.00 37.54 200 GLN A C 1
ATOM 732 O O . GLN A 1 122 ? 1.413 30.041 6.587 1.00 37.81 200 GLN A O 1
ATOM 734 N N . LYS A 1 123 ? 3.124 29.936 5.163 1.00 39.67 201 LYS A N 1
ATOM 735 C CA . LYS A 1 123 ? 2.574 31.043 4.332 1.00 41.38 201 LYS A CA 1
ATOM 736 C C . LYS A 1 123 ? 1.170 30.737 3.752 1.00 41.27 201 LYS A C 1
ATOM 737 O O . LYS A 1 123 ? 0.908 29.617 3.316 1.00 42.01 201 LYS A O 1
ATOM 743 N N . GLY A 1 124 ? 0.276 31.732 3.789 1.00 41.56 202 GLY A N 1
ATOM 744 C CA . GLY A 1 124 ? -1.149 31.546 3.454 1.00 40.51 202 GLY A CA 1
ATOM 745 C C . GLY A 1 124 ? -2.071 30.988 4.539 1.00 39.75 202 GLY A C 1
ATOM 746 O O . GLY A 1 124 ? -3.265 30.790 4.293 1.00 40.22 202 GLY A O 1
ATOM 747 N N . GLN A 1 125 ? -1.528 30.707 5.729 1.00 38.42 203 GLN A N 1
ATOM 748 C CA . GLN A 1 125 ? -2.314 30.201 6.876 1.00 36.37 203 GLN A CA 1
ATOM 749 C C . GLN A 1 125 ? -2.614 31.349 7.854 1.00 34.01 203 GLN A C 1
ATOM 750 O O . GLN A 1 125 ? -1.886 32.353 7.851 1.00 33.46 203 GLN A O 1
ATOM 756 N N . PRO A 1 126 ? -3.679 31.221 8.682 1.00 32.02 204 PRO A N 1
ATOM 757 C CA . PRO A 1 126 ? -4.019 32.282 9.640 1.00 30.39 204 PRO A CA 1
ATOM 758 C C . PRO A 1 126 ? -2.926 32.501 10.731 1.00 29.23 204 PRO A C 1
ATOM 759 O O . PRO A 1 126 ? -2.465 31.507 11.332 1.00 26.55 204 PRO A O 1
ATOM 763 N N . PRO A 1 127 ? -2.517 33.786 10.971 1.00 27.22 205 PRO A N 1
ATOM 764 C CA . PRO A 1 127 ? -1.540 34.092 12.032 1.00 25.47 205 PRO A CA 1
ATOM 765 C C . PRO A 1 127 ? -2.084 33.838 13.440 1.00 24.45 205 PRO A C 1
ATOM 766 O O . PRO A 1 127 ? -3.262 34.032 13.728 1.00 24.37 205 PRO A O 1
ATOM 770 N N . VAL A 1 128 ? -1.191 33.422 14.324 1.00 23.59 206 VAL A N 1
ATOM 771 C CA . VAL A 1 128 ? -1.543 33.076 15.696 1.00 20.69 206 VAL A CA 1
ATOM 772 C C . VAL A 1 128 ? -0.760 33.889 16.762 1.00 20.52 206 VAL A C 1
ATOM 773 O O . VAL A 1 128 ? 0.290 34.474 16.480 1.00 18.03 206 VAL A O 1
ATOM 777 N N . SER A 1 129 ? -1.314 33.930 17.972 1.00 19.50 207 SER A N 1
ATOM 77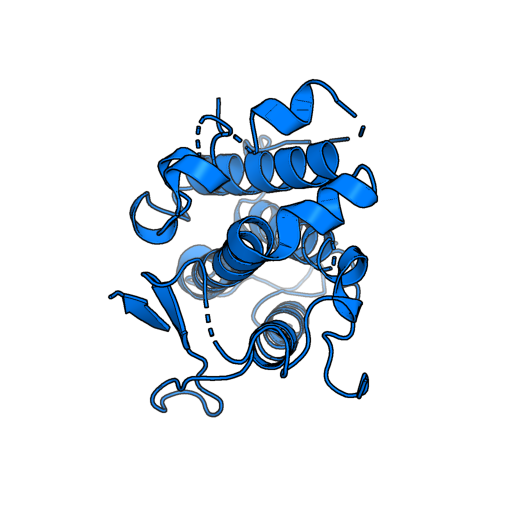8 C CA . SER A 1 129 ? -0.637 34.374 19.179 1.00 20.87 207 SER A CA 1
ATOM 779 C C . SER A 1 129 ? 0.631 33.513 19.527 1.00 21.24 207 SER A C 1
ATOM 780 O O . SER A 1 129 ? 0.603 32.254 19.525 1.00 20.82 207 SER A O 1
ATOM 783 N N . VAL A 1 130 ? 1.746 34.214 19.774 1.00 20.46 208 VAL A N 1
ATOM 784 C CA . VAL A 1 130 ? 3.041 33.634 20.151 1.00 20.01 208 VAL A CA 1
ATOM 785 C C . VAL A 1 130 ? 3.737 34.568 21.168 1.00 17.91 208 VAL A C 1
ATOM 786 O O . VAL A 1 130 ? 3.371 35.737 21.311 1.00 18.44 208 VAL A O 1
ATOM 790 N N . SER A 1 131 ? 4.724 34.058 21.905 1.00 16.45 209 SER A N 1
ATOM 791 C CA . SER A 1 131 ? 5.407 34.881 22.969 1.00 14.51 209 SER A CA 1
ATOM 792 C C . SER A 1 131 ? 6.212 35.958 22.231 1.00 14.04 209 SER A C 1
ATOM 793 O O . SER A 1 131 ? 6.469 35.782 21.037 1.00 14.19 209 SER A O 1
ATOM 796 N N . ALA A 1 132 ? 6.599 37.058 22.874 1.00 13.51 210 ALA A N 1
ATOM 797 C CA . ALA A 1 132 ? 7.309 38.139 22.138 1.00 14.09 210 ALA A CA 1
ATOM 798 C C . ALA A 1 132 ? 8.640 37.612 21.579 1.00 13.21 210 ALA A C 1
ATOM 799 O O . ALA A 1 132 ? 8.965 37.846 20.436 1.00 13.57 210 ALA A O 1
ATOM 801 N N . PRO A 1 133 ? 9.441 36.910 22.394 1.00 13.84 211 PRO A N 1
ATOM 802 C CA . PRO A 1 133 ? 10.740 36.481 21.787 1.00 14.03 211 PRO A CA 1
ATOM 803 C C . PRO A 1 133 ? 10.625 35.445 20.645 1.00 15.11 211 PRO A C 1
ATOM 804 O O . PRO A 1 133 ? 11.466 35.422 19.747 1.00 15.36 211 PRO A O 1
ATOM 808 N N . LYS A 1 134 ? 9.587 34.586 20.666 1.00 14.96 212 LYS A N 1
ATOM 809 C CA . LYS A 1 134 ? 9.327 33.699 19.545 1.00 14.85 212 LYS A CA 1
ATOM 810 C C . LYS A 1 134 ? 8.958 34.471 18.294 1.00 13.45 212 LYS A C 1
ATOM 811 O O . LYS A 1 134 ? 9.467 34.161 17.231 1.00 12.96 212 LYS A O 1
ATOM 817 N N . TYR A 1 135 ? 8.058 35.448 18.441 1.00 13.58 213 TYR A N 1
ATOM 818 C CA . TYR A 1 135 ? 7.664 36.374 17.400 1.00 14.57 213 TYR A CA 1
ATOM 819 C C . TYR A 1 135 ? 8.897 37.075 16.759 1.00 13.53 213 TYR A C 1
ATOM 820 O O . TYR A 1 135 ? 9.101 37.036 15.539 1.00 11.01 213 TYR A O 1
ATOM 829 N N . VAL A 1 136 ? 9.716 37.676 17.619 1.00 13.70 214 VAL A N 1
ATOM 830 C CA . VAL A 1 136 ? 10.866 38.478 17.170 1.00 14.52 214 VAL A CA 1
ATOM 831 C C . VAL A 1 136 ? 11.893 37.605 16.439 1.00 14.26 214 VAL A C 1
ATOM 832 O O . VAL A 1 136 ? 12.310 37.915 15.312 1.00 14.63 214 VAL A O 1
ATOM 836 N N . GLU A 1 137 ? 12.183 36.450 17.028 1.00 14.29 215 GLU A N 1
ATOM 837 C CA . GLU A 1 137 ? 13.023 35.461 16.394 1.00 13.15 215 GLU A CA 1
ATOM 838 C C . GLU A 1 137 ? 12.564 35.087 14.993 1.00 13.27 215 GLU A C 1
ATOM 839 O O . GLU A 1 137 ? 13.356 35.149 14.051 1.00 11.67 215 GLU A O 1
ATOM 845 N N . CYS A 1 138 ? 11.304 34.643 14.856 1.00 13.99 216 CYS A N 1
ATOM 846 C CA . CYS A 1 138 ? 10.717 34.244 13.568 1.00 13.88 216 CYS A CA 1
ATOM 847 C C . CYS A 1 138 ? 10.767 35.389 12.549 1.00 14.40 216 CYS A C 1
ATOM 848 O O . CYS A 1 138 ? 11.102 35.176 11.368 1.00 15.57 216 CYS A O 1
ATOM 851 N N . LEU A 1 139 ? 10.360 36.589 12.982 1.00 13.84 217 LEU A N 1
ATOM 852 C CA . LEU A 1 139 ? 10.320 37.749 12.112 1.00 13.89 217 LEU A CA 1
ATOM 853 C C . LEU A 1 139 ? 11.695 38.108 11.609 1.00 13.10 217 LEU A C 1
ATOM 854 O O . LEU A 1 139 ? 11.847 38.340 10.408 1.00 13.12 217 LEU A O 1
ATOM 867 N N . ARG A 1 141 ? 14.557 36.305 11.552 1.00 14.64 219 ARG A N 1
ATOM 868 C CA . ARG A 1 141 ? 15.066 35.223 10.668 1.00 15.46 219 ARG A CA 1
ATOM 869 C C . ARG A 1 141 ? 14.362 35.253 9.295 1.00 15.22 219 ARG A C 1
ATOM 870 O O . ARG A 1 141 ? 14.976 34.963 8.295 1.00 15.01 219 ARG A O 1
ATOM 878 N N . TRP A 1 142 ? 13.075 35.585 9.272 1.00 15.25 220 TRP A N 1
ATOM 879 C CA . TRP A 1 142 ? 12.350 35.775 7.980 1.00 16.25 220 TRP A CA 1
ATOM 880 C C . TRP A 1 142 ? 12.947 36.958 7.158 1.00 15.83 220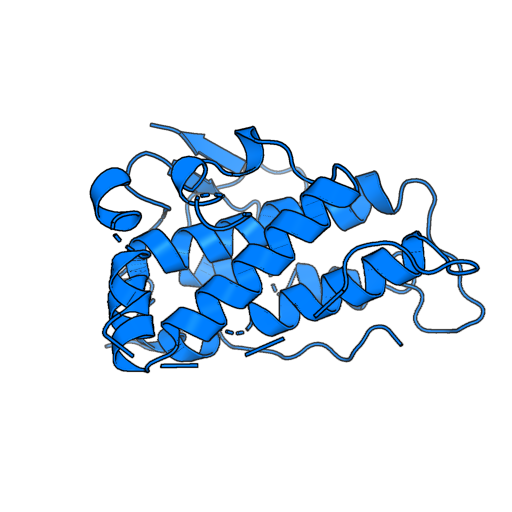 TRP A C 1
ATOM 881 O O . TRP A 1 142 ? 13.112 36.866 5.912 1.00 14.29 220 TRP A O 1
ATOM 892 N N . CYS A 1 143 ? 13.277 38.063 7.840 1.00 15.33 221 CYS A N 1
ATOM 893 C CA . CYS A 1 143 ? 13.909 39.192 7.134 1.00 15.37 221 CYS A CA 1
ATOM 894 C C . CYS A 1 143 ? 15.242 38.792 6.482 1.00 15.21 221 CYS A C 1
ATOM 895 O O . CYS A 1 143 ? 15.502 39.169 5.334 1.00 14.85 221 CYS A O 1
ATOM 898 N N . GLN A 1 144 ? 16.092 38.089 7.235 1.00 15.46 222 GLN A N 1
ATOM 899 C CA . GLN A 1 144 ? 17.369 37.588 6.717 1.00 16.06 222 GLN A CA 1
ATOM 900 C C . GLN A 1 144 ? 17.189 36.659 5.517 1.00 16.08 222 GLN A C 1
ATOM 901 O O . GLN A 1 144 ? 17.959 36.736 4.565 1.00 14.55 222 GLN A O 1
ATOM 907 N N . ASP A 1 145 ? 16.193 35.773 5.570 1.00 15.97 223 ASP A N 1
ATOM 908 C CA . ASP A 1 145 ? 15.858 34.957 4.419 1.00 17.21 223 ASP A CA 1
ATOM 909 C C . ASP A 1 145 ? 15.466 35.789 3.198 1.00 17.53 223 ASP A C 1
ATOM 910 O O . ASP A 1 145 ? 15.804 35.406 2.080 1.00 16.79 223 ASP A O 1
ATOM 915 N N . GLN A 1 146 ? 14.787 36.934 3.371 1.00 17.06 224 GLN A N 1
ATOM 916 C CA . GLN A 1 146 ? 14.520 37.787 2.189 1.00 17.72 224 GLN A CA 1
ATOM 917 C C . GLN A 1 146 ? 15.820 38.442 1.718 1.00 17.70 224 GLN A C 1
ATOM 918 O O . GLN A 1 146 ? 16.098 38.441 0.517 1.00 17.89 224 GLN A O 1
ATOM 924 N N . PHE A 1 147 ? 16.633 38.979 2.651 1.00 16.29 225 PHE A N 1
ATOM 925 C CA . PHE A 1 147 ? 17.907 39.646 2.245 1.00 16.10 225 PHE A CA 1
ATOM 926 C C . PHE A 1 147 ? 18.806 38.657 1.486 1.00 16.77 225 PHE A C 1
ATOM 927 O O . PHE A 1 147 ? 19.580 39.032 0.590 1.00 15.90 225 PHE A O 1
ATOM 935 N N . ASP A 1 148 ? 18.708 37.381 1.848 1.00 18.20 226 ASP A N 1
ATOM 936 C CA . ASP A 1 148 ? 19.644 36.360 1.309 1.00 19.93 226 ASP A CA 1
ATOM 937 C C . ASP A 1 148 ? 19.108 35.714 0.000 1.00 20.69 226 ASP A C 1
ATOM 938 O O . ASP A 1 148 ? 19.764 34.847 -0.613 1.00 21.63 226 ASP A O 1
ATOM 943 N N . ASP A 1 149 ? 17.927 36.146 -0.422 1.00 20.46 227 ASP A N 1
ATOM 944 C CA . ASP A 1 149 ? 17.255 35.576 -1.616 1.00 21.77 227 ASP A CA 1
ATOM 945 C C . ASP A 1 149 ? 17.629 36.417 -2.825 1.00 22.24 227 ASP A C 1
ATOM 946 O O . ASP A 1 149 ? 17.178 37.541 -2.953 1.00 21.81 227 ASP A O 1
ATOM 951 N N . GLU A 1 150 ? 18.515 35.875 -3.667 1.00 23.18 228 GLU A N 1
ATOM 952 C CA . GLU A 1 150 ? 19.047 36.554 -4.871 1.00 25.17 228 GLU A CA 1
ATOM 953 C C . GLU A 1 150 ? 18.001 37.109 -5.873 1.00 25.34 228 GLU A C 1
ATOM 954 O O . GLU A 1 150 ? 18.252 38.108 -6.577 1.00 25.08 228 GLU A O 1
ATOM 960 N N . SER A 1 151 ? 16.824 36.497 -5.897 1.00 24.35 229 SER A N 1
ATOM 961 C CA . SER A 1 151 ? 15.725 36.970 -6.755 1.00 25.31 229 SER A CA 1
ATOM 962 C C . SER A 1 151 ? 14.993 38.206 -6.191 1.00 25.50 229 SER A C 1
ATOM 963 O O . SER A 1 151 ? 14.114 38.783 -6.863 1.00 24.84 229 SER A O 1
ATOM 966 N N . LEU A 1 152 ? 15.311 38.578 -4.940 1.00 24.23 230 LEU A N 1
ATOM 967 C CA . LEU A 1 152 ? 14.663 39.714 -4.310 1.00 24.19 230 LEU A CA 1
ATOM 968 C C . LEU A 1 152 ? 15.689 40.811 -4.137 1.00 24.93 230 LEU A C 1
ATOM 969 O O . LEU A 1 152 ? 15.485 41.931 -4.597 1.00 24.59 230 LEU A O 1
ATOM 974 N N . PHE A 1 153 ? 16.812 40.442 -3.511 1.00 24.62 231 PHE A N 1
ATOM 975 C CA . PHE A 1 153 ? 17.902 41.314 -3.211 1.00 25.51 231 PHE A CA 1
ATOM 976 C C . PHE A 1 153 ? 19.128 40.817 -3.994 1.00 27.17 231 PHE A C 1
ATOM 977 O O . PHE A 1 153 ? 19.845 39.929 -3.524 1.00 26.87 231 PHE A O 1
ATOM 985 N N . PRO A 1 154 ? 19.345 41.347 -5.205 1.00 29.05 232 PRO A N 1
ATOM 986 C CA . PRO A 1 154 ? 20.453 40.835 -6.021 1.00 32.02 232 PRO A CA 1
ATOM 987 C C . PRO A 1 154 ? 21.809 40.977 -5.298 1.00 34.53 232 PRO A C 1
ATOM 988 O O . PRO A 1 154 ? 22.126 42.050 -4.768 1.00 35.97 232 PRO A O 1
ATOM 992 N N . SER A 1 155 ? 22.564 39.891 -5.218 1.00 37.03 233 SER A N 1
ATOM 993 C CA . SER A 1 155 ? 23.817 39.890 -4.465 1.00 39.93 233 SER A CA 1
ATOM 994 C C . SER A 1 155 ? 25.040 40.099 -5.366 1.00 41.25 233 SER A C 1
ATOM 995 O O . SER A 1 155 ? 26.183 39.866 -4.948 1.00 41.59 233 SER A O 1
ATOM 998 N N . LYS A 1 156 ? 24.797 40.551 -6.594 1.00 42.78 234 LYS A N 1
ATOM 999 C CA . LYS A 1 156 ? 25.879 40.933 -7.491 1.00 44.04 234 LYS A CA 1
ATOM 1000 C C . LYS A 1 156 ? 25.519 42.240 -8.193 1.00 44.84 234 LYS A C 1
ATOM 1001 O O . LYS A 1 156 ? 24.362 42.665 -8.163 1.00 44.98 234 LYS A O 1
ATOM 1007 N N . VAL A 1 157 ? 26.506 42.875 -8.822 1.00 45.39 235 VAL A N 1
ATOM 1008 C CA . VAL A 1 157 ? 26.257 44.081 -9.618 1.00 45.83 235 VAL A CA 1
ATOM 1009 C C . VAL A 1 157 ? 25.400 43.784 -10.868 1.00 45.63 235 VAL A C 1
ATOM 1010 O O . VAL A 1 157 ? 24.604 44.635 -11.300 1.00 45.95 235 VAL A O 1
ATOM 1014 N N . THR A 1 158 ? 25.548 42.566 -11.406 1.00 44.97 236 THR A N 1
ATOM 1015 C CA . THR A 1 158 ? 24.866 42.109 -12.642 1.00 43.86 236 THR A CA 1
ATOM 1016 C C . THR A 1 158 ? 23.396 41.582 -12.461 1.00 42.89 236 THR A C 1
ATOM 1017 O O . THR A 1 158 ? 22.738 41.174 -13.440 1.00 42.51 236 THR A O 1
ATOM 1021 N N . GLY A 1 159 ? 22.897 41.569 -11.216 1.00 41.12 237 GLY A N 1
ATOM 1022 C CA . GLY A 1 159 ? 21.511 41.192 -10.951 1.00 38.63 237 GLY A CA 1
ATOM 1023 C C . GLY A 1 159 ? 20.600 42.389 -11.151 1.00 37.66 237 GLY A C 1
ATOM 1024 O O . GLY A 1 159 ? 21.063 43.526 -11.238 1.00 37.66 237 GLY A O 1
ATOM 1025 N N . THR A 1 160 ? 19.297 42.127 -11.232 1.00 36.46 238 THR A N 1
ATOM 1026 C CA . THR A 1 160 ? 18.276 43.189 -11.201 1.00 35.60 238 THR A CA 1
ATOM 1027 C C . THR A 1 160 ? 17.257 43.007 -10.044 1.00 34.07 238 THR A C 1
ATOM 1028 O O . THR A 1 160 ? 17.158 41.936 -9.457 1.00 33.51 238 THR A O 1
ATOM 1032 N N . PHE A 1 161 ? 16.522 44.067 -9.719 1.00 32.37 239 PHE A N 1
ATOM 1033 C CA . PHE A 1 161 ? 15.459 43.991 -8.719 1.00 30.91 239 PHE A CA 1
ATOM 1034 C C . PHE A 1 161 ? 14.160 43.549 -9.411 1.00 30.73 239 PHE A C 1
ATOM 1035 O O . PHE A 1 161 ? 13.909 43.963 -10.568 1.00 30.85 239 PHE A O 1
ATOM 1043 N N . PRO A 1 162 ? 13.305 42.762 -8.713 1.00 29.87 240 PRO A N 1
ATOM 1044 C CA . PRO A 1 162 ? 12.051 42.321 -9.354 1.00 29.62 240 PRO A CA 1
ATOM 1045 C C . PRO A 1 162 ? 11.052 43.478 -9.524 1.00 29.16 240 PRO A C 1
ATOM 1046 O O . PRO A 1 162 ? 11.144 44.504 -8.822 1.00 28.94 240 PRO A O 1
ATOM 1050 N N . GLU A 1 163 ? 10.079 43.311 -10.411 1.00 28.86 241 GLU A N 1
ATOM 1051 C CA . GLU A 1 163 ? 9.035 44.315 -10.535 1.00 29.79 241 GLU A CA 1
ATOM 1052 C C . GLU A 1 163 ? 8.260 44.278 -9.251 1.00 28.65 241 GLU A C 1
ATOM 1053 O O . GLU A 1 163 ? 8.042 43.195 -8.693 1.00 29.38 241 GLU A O 1
ATOM 1059 N N . GLY A 1 164 ? 7.846 45.463 -8.800 1.00 28.39 242 GLY A N 1
ATOM 1060 C CA . GLY A 1 164 ? 7.084 45.651 -7.563 1.00 27.82 242 GLY A CA 1
ATOM 1061 C C . GLY A 1 164 ? 7.950 45.631 -6.299 1.00 26.82 242 GLY A C 1
ATOM 1062 O O . GLY A 1 164 ? 7.425 45.593 -5.187 1.00 26.85 242 GLY A O 1
ATOM 1063 N N . PHE A 1 165 ? 9.267 45.629 -6.474 1.00 25.24 243 PHE A N 1
ATOM 1064 C CA . P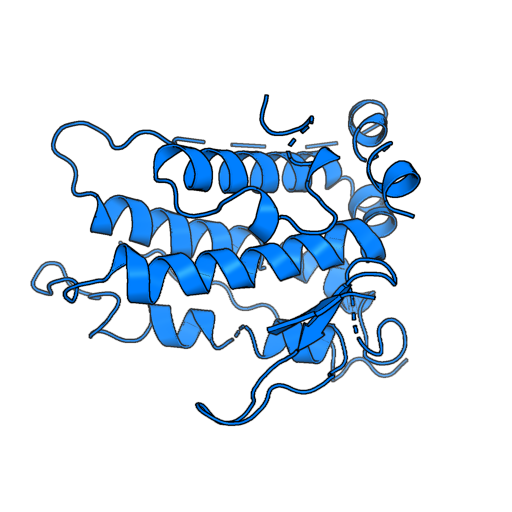HE A 1 165 ? 10.212 45.541 -5.346 1.00 23.87 243 PHE A CA 1
ATOM 1065 C C . PHE A 1 165 ? 9.781 46.379 -4.148 1.00 23.79 243 PHE A C 1
ATOM 1066 O O . PHE A 1 165 ? 9.673 45.855 -3.067 1.00 23.82 243 PHE A O 1
ATOM 1074 N N . ILE A 1 166 ? 9.529 47.676 -4.338 1.00 25.15 244 ILE A N 1
ATOM 1075 C CA . ILE A 1 166 ? 9.225 48.548 -3.192 1.00 25.88 244 ILE A CA 1
ATOM 1076 C C . ILE A 1 166 ? 7.931 48.136 -2.481 1.00 26.01 244 ILE A C 1
ATOM 1077 O O . ILE A 1 166 ? 7.863 48.083 -1.262 1.00 25.62 244 ILE A O 1
ATOM 1082 N N . GLN A 1 167 ? 6.913 47.789 -3.256 1.00 26.10 245 GLN A N 1
ATOM 1083 C CA . GLN A 1 167 ? 5.593 47.500 -2.692 1.00 25.50 245 GLN A CA 1
ATOM 1084 C C . GLN A 1 167 ? 5.486 46.105 -2.142 1.00 24.39 245 GLN A C 1
ATOM 1085 O O . GLN A 1 167 ? 4.822 45.882 -1.119 1.00 23.54 245 GLN A O 1
ATOM 1091 N N . ARG A 1 168 ? 6.109 45.155 -2.833 1.00 22.15 246 ARG A N 1
ATOM 1092 C CA . ARG A 1 168 ? 5.964 43.737 -2.517 1.00 21.78 246 ARG A CA 1
ATOM 1093 C C . ARG A 1 168 ? 7.046 43.201 -1.574 1.00 21.27 246 ARG A C 1
ATOM 1094 O O . ARG A 1 168 ? 6.860 42.155 -0.954 1.00 20.93 246 ARG A O 1
AT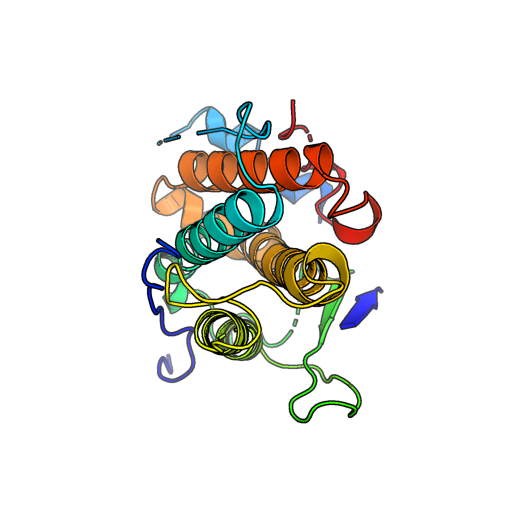OM 1096 N N . VAL A 1 169 ? 8.197 43.865 -1.521 1.00 19.82 247 VAL A N 1
ATOM 1097 C CA . VAL A 1 169 ? 9.291 43.375 -0.655 1.00 18.70 247 VAL A CA 1
ATOM 1098 C C . VAL A 1 169 ? 9.617 44.359 0.463 1.00 18.31 247 VAL A C 1
ATOM 1099 O O . VAL A 1 169 ? 9.559 44.000 1.658 1.00 17.22 247 VAL A O 1
ATOM 1103 N N . ILE A 1 170 ? 9.946 45.596 0.077 1.00 18.00 248 ILE A N 1
ATOM 1104 C CA . ILE A 1 170 ? 10.351 46.638 1.049 1.00 17.51 248 ILE A CA 1
ATOM 1105 C C . ILE A 1 170 ? 9.235 46.977 2.069 1.00 17.82 248 ILE A C 1
ATOM 1106 O O . ILE A 1 170 ? 9.450 46.926 3.314 1.00 17.10 248 ILE A O 1
ATOM 1111 N N . GLN A 1 171 ? 8.033 47.266 1.587 1.00 17.21 249 GLN A N 1
ATOM 1112 C CA . GLN A 1 171 ? 6.933 47.685 2.492 1.00 19.63 249 GLN A CA 1
ATOM 1113 C C . GLN A 1 171 ? 6.489 46.713 3.566 1.00 19.59 249 GLN A C 1
ATOM 1114 O O . GLN A 1 171 ? 6.289 47.121 4.724 1.00 19.86 249 GLN A O 1
ATOM 1120 N N . PRO A 1 172 ? 6.322 45.419 3.202 1.00 20.63 250 PRO A N 1
ATOM 1121 C CA . PRO A 1 172 ? 6.053 44.371 4.199 1.00 19.30 250 PRO A CA 1
ATOM 1122 C C . PRO A 1 172 ? 7.182 44.257 5.260 1.00 18.95 250 PRO A C 1
ATOM 1123 O O . PRO A 1 172 ? 6.884 44.171 6.457 1.00 17.26 250 PRO A O 1
ATOM 1127 N N . ILE A 1 173 ? 8.443 44.321 4.829 1.00 17.95 251 ILE A N 1
ATOM 1128 C CA . ILE A 1 173 ? 9.567 44.284 5.756 1.00 16.70 251 ILE A CA 1
ATOM 1129 C C . ILE A 1 173 ? 9.557 45.466 6.750 1.00 15.65 251 ILE A C 1
ATOM 1130 O O . ILE A 1 173 ? 9.722 45.251 7.951 1.00 16.07 251 ILE A O 1
ATOM 1135 N N . LEU A 1 174 ? 9.397 46.697 6.254 1.00 14.67 252 LEU A N 1
ATOM 1136 C CA . LEU A 1 174 ? 9.269 47.894 7.121 1.00 17.24 252 LEU A CA 1
ATOM 1137 C C . LEU A 1 174 ? 8.076 47.813 8.075 1.00 16.92 252 LEU A C 1
ATOM 1138 O O . LEU A 1 174 ? 8.230 48.094 9.276 1.00 16.53 252 LEU A O 1
ATOM 1143 N N . ARG A 1 175 ? 6.901 47.369 7.575 1.00 17.45 253 ARG A N 1
ATOM 1144 C CA . ARG A 1 175 ? 5.715 47.213 8.435 1.00 17.92 253 ARG A CA 1
ATOM 1145 C C . ARG A 1 175 ? 5.984 46.249 9.620 1.00 17.04 253 ARG A C 1
ATOM 1146 O O . ARG A 1 175 ? 5.625 46.507 10.789 1.00 17.13 253 ARG A O 1
ATOM 1154 N N . ARG A 1 176 ? 6.617 45.120 9.321 1.00 17.90 254 ARG A N 1
ATOM 1155 C CA . ARG A 1 176 ? 7.005 44.162 10.384 1.00 16.72 254 ARG A CA 1
ATOM 1156 C C . ARG A 1 176 ? 8.101 44.654 11.367 1.00 16.34 254 ARG A C 1
ATOM 1157 O O . ARG A 1 176 ? 7.968 44.496 12.600 1.00 15.35 254 ARG A O 1
ATOM 1165 N N . LEU A 1 177 ? 9.179 45.257 10.853 1.00 14.25 255 LEU A N 1
ATOM 1166 C CA . LEU A 1 177 ? 10.229 45.766 11.736 1.00 14.24 255 LEU A CA 1
ATOM 1167 C C . LEU A 1 177 ? 9.682 46.811 12.716 1.00 14.29 255 LEU A C 1
ATOM 1168 O O . LEU A 1 177 ? 10.101 46.853 13.881 1.00 13.30 255 LEU A O 1
ATOM 1173 N N . PHE A 1 178 ? 8.728 47.632 12.267 1.00 14.42 256 PHE A N 1
ATOM 1174 C CA . PHE A 1 178 ? 8.056 48.605 13.182 1.00 15.95 256 PHE A CA 1
ATOM 1175 C C . PHE A 1 178 ? 7.472 47.959 14.418 1.00 15.10 256 PHE A C 1
ATOM 1176 O O . PHE A 1 178 ? 7.648 48.502 15.479 1.00 15.53 256 PHE A O 1
ATOM 1184 N N . ARG A 1 179 ? 6.766 46.821 14.279 1.00 14.67 257 ARG A N 1
ATOM 1185 C CA . ARG A 1 179 ? 6.200 46.074 15.422 1.00 15.04 257 ARG A CA 1
ATOM 1186 C C . ARG A 1 179 ? 7.265 45.721 16.499 1.00 14.49 257 ARG A C 1
ATOM 1187 O O . ARG A 1 179 ? 6.925 45.588 17.668 1.00 14.43 257 ARG A O 1
ATOM 1195 N N . VAL A 1 180 ? 8.525 45.522 16.078 1.00 13.51 258 VAL A N 1
ATOM 1196 C CA . VAL A 1 180 ? 9.646 45.241 17.032 1.00 13.21 258 VAL A CA 1
ATOM 1197 C C . VAL A 1 180 ? 9.959 46.500 17.822 1.00 13.14 258 VAL A C 1
ATOM 1198 O O . VAL A 1 180 ? 10.107 46.443 19.052 1.00 13.81 258 VAL A O 1
ATOM 1202 N N . TYR A 1 181 ? 10.039 47.644 17.147 1.00 13.83 259 TYR A N 1
ATOM 1203 C CA . TYR A 1 181 ? 10.199 48.927 17.886 1.00 15.51 259 TYR A CA 1
ATOM 1204 C C . TYR A 1 181 ? 9.052 49.120 18.874 1.00 14.03 259 TYR A C 1
ATOM 1205 O O . TYR A 1 181 ? 9.285 49.560 20.018 1.00 13.42 259 TYR A O 1
ATOM 1214 N N . ALA A 1 182 ? 7.835 48.772 18.445 1.00 12.50 260 ALA A N 1
ATOM 1215 C CA . ALA A 1 182 ? 6.661 48.976 19.322 1.00 12.94 260 ALA A CA 1
ATOM 1216 C C . ALA A 1 182 ? 6.772 48.150 20.614 1.00 12.12 260 ALA A C 1
ATOM 1217 O O . ALA A 1 182 ? 6.458 48.640 21.724 1.00 12.63 260 ALA A O 1
ATOM 1219 N N . HIS A 1 183 ? 7.185 46.888 20.490 1.00 11.59 261 HIS A N 1
ATOM 1220 C CA . HIS A 1 183 ? 7.351 46.047 21.700 1.00 10.20 261 HIS A CA 1
ATOM 1221 C C . HIS A 1 183 ? 8.441 46.604 22.655 1.00 10.52 261 HIS A C 1
ATOM 1222 O O . HIS A 1 183 ? 8.283 46.569 23.892 1.00 9.68 261 HIS A O 1
ATOM 1229 N N . ILE A 1 184 ? 9.565 47.059 22.085 1.00 11.49 262 ILE A N 1
ATOM 1230 C CA . ILE A 1 184 ? 10.683 47.590 22.884 1.00 13.35 262 ILE A CA 1
ATOM 1231 C C . ILE A 1 184 ? 10.244 48.782 23.720 1.00 13.02 262 ILE A C 1
ATOM 1232 O O . ILE A 1 184 ? 10.480 48.827 24.920 1.00 13.42 262 ILE A O 1
ATOM 1237 N N . TYR A 1 185 ? 9.601 49.761 23.067 1.00 14.61 263 TYR A N 1
ATOM 1238 C CA . TYR A 1 185 ? 9.199 51.017 23.729 1.00 14.45 263 TYR A CA 1
ATOM 1239 C C . TYR A 1 185 ? 8.147 50.775 24.795 1.00 14.87 263 TYR A C 1
ATOM 1240 O O . TYR A 1 185 ? 8.195 51.367 25.880 1.00 16.48 263 TYR A O 1
ATOM 1249 N N . CYS A 1 186 ? 7.145 49.940 24.478 1.00 15.59 264 CYS A N 1
ATOM 1250 C CA . CYS A 1 186 ? 6.012 49.692 25.395 1.00 15.19 264 CYS A CA 1
ATOM 1251 C C . CYS A 1 186 ? 6.309 48.671 26.522 1.00 16.36 264 CYS A C 1
ATOM 1252 O O . CYS A 1 186 ? 5.667 48.709 27.590 1.00 17.14 264 CYS A O 1
ATOM 1255 N N . HIS A 1 187 ? 7.273 47.789 26.320 1.00 14.34 265 HIS A N 1
ATOM 1256 C CA . HIS A 1 187 ? 7.559 46.784 27.340 1.00 14.77 265 HIS A CA 1
ATOM 1257 C C . HIS A 1 187 ? 8.982 46.663 27.883 1.00 13.94 265 HIS A C 1
ATOM 1258 O O . HIS A 1 187 ? 9.189 46.030 28.937 1.00 13.19 265 HIS A O 1
ATOM 1265 N N . HIS A 1 188 ? 9.960 47.290 27.208 1.00 13.52 266 HIS A N 1
ATOM 1266 C CA . HIS A 1 188 ? 11.360 47.204 27.691 1.00 14.19 266 HIS A CA 1
ATOM 1267 C C . HIS A 1 188 ? 12.111 48.521 27.847 1.00 13.74 266 HIS A C 1
ATOM 1268 O O . HIS A 1 188 ? 13.333 48.515 27.966 1.00 14.07 266 HIS A O 1
ATOM 1275 N N . PHE A 1 189 ? 11.410 49.647 27.828 1.00 13.58 267 PHE A N 1
ATOM 1276 C CA . PHE A 1 189 ? 12.152 50.938 27.835 1.00 14.92 267 PHE A CA 1
ATOM 1277 C C . PHE A 1 189 ? 12.989 51.142 29.088 1.00 14.67 267 PHE A C 1
ATOM 1278 O O . PHE A 1 189 ? 14.046 51.767 28.985 1.00 15.20 267 PHE A O 1
ATOM 1286 N N . ASN A 1 190 ? 12.505 50.689 30.244 1.00 14.53 268 ASN A N 1
ATOM 1287 C CA . ASN A 1 190 ? 13.286 50.800 31.511 1.00 18.91 268 ASN A CA 1
ATOM 1288 C C . ASN A 1 190 ? 14.683 50.186 31.444 1.00 17.30 268 ASN A C 1
ATOM 1289 O O . ASN A 1 190 ? 15.610 50.649 32.101 1.00 18.20 268 ASN A O 1
ATOM 1294 N N . GLU A 1 191 ? 14.811 49.153 30.626 1.00 16.31 269 GLU A N 1
ATOM 1295 C CA . GLU A 1 191 ? 16.061 48.375 30.541 1.00 16.65 269 GLU A CA 1
ATOM 1296 C C . GLU A 1 191 ? 16.996 49.077 29.573 1.00 14.23 269 GLU A C 1
ATOM 1297 O O . GLU A 1 191 ? 18.181 49.114 29.773 1.00 13.92 269 GLU A O 1
ATOM 1303 N N . ILE A 1 192 ? 16.425 49.673 28.546 1.00 14.32 270 ILE A N 1
ATOM 1304 C CA . ILE A 1 192 ? 17.150 50.452 27.568 1.00 14.01 270 ILE A CA 1
ATOM 1305 C C . ILE A 1 192 ? 17.810 51.651 28.315 1.00 15.28 270 ILE A C 1
ATOM 1306 O O . ILE A 1 192 ? 18.994 51.962 28.137 1.00 13.65 270 ILE A O 1
ATOM 1311 N N . LEU A 1 193 ? 17.014 52.284 29.165 1.00 16.09 271 LEU A N 1
ATOM 1312 C CA . LEU A 1 193 ? 17.443 53.386 30.049 1.00 19.38 271 LEU A CA 1
ATOM 1313 C C . LEU A 1 193 ? 18.557 52.997 31.030 1.00 18.02 271 LEU A C 1
ATOM 1314 O O . LEU A 1 193 ? 19.557 53.722 31.178 1.00 19.22 271 LEU A O 1
ATOM 1319 N N . GLU A 1 194 ? 18.382 51.882 31.736 1.00 18.53 272 GLU A N 1
ATOM 1320 C CA . GLU A 1 194 ? 19.474 51.273 32.566 1.00 20.48 272 GLU A CA 1
ATOM 1321 C C . GLU A 1 194 ? 20.854 51.182 31.842 1.00 18.64 272 GLU A C 1
ATOM 1322 O O . GLU A 1 194 ? 21.917 51.355 32.469 1.00 18.21 272 GLU A O 1
ATOM 1328 N N . LEU A 1 195 ? 20.818 50.907 30.532 1.00 15.89 273 LEU A N 1
ATOM 1329 C CA . LEU A 1 195 ? 22.027 50.725 29.724 1.00 15.94 273 LEU A CA 1
ATOM 1330 C C . LEU A 1 195 ? 22.430 52.011 28.980 1.00 15.44 273 LEU A C 1
ATOM 1331 O O . LEU A 1 195 ? 23.378 52.022 28.178 1.00 15.23 273 LEU A O 1
ATOM 1336 N N . ASN A 1 196 ? 21.692 53.089 29.234 1.00 15.08 274 ASN A N 1
ATOM 1337 C CA . ASN A 1 196 ? 21.983 54.405 28.658 1.00 15.64 274 ASN A CA 1
ATOM 1338 C C . ASN A 1 196 ? 21.837 54.377 27.122 1.00 15.55 274 ASN A C 1
ATOM 1339 O O . ASN A 1 196 ? 22.573 55.023 26.420 1.00 16.06 274 ASN A O 1
ATOM 1344 N N . LEU A 1 197 ? 20.844 53.642 26.614 1.00 15.27 275 LEU A N 1
ATOM 1345 C CA . LEU A 1 197 ? 20.660 53.499 25.159 1.00 14.89 275 LEU A CA 1
ATOM 1346 C C . LEU A 1 197 ? 19.461 54.266 24.648 1.00 14.05 275 LEU A C 1
ATOM 1347 O O . LEU A 1 197 ? 19.047 54.071 23.508 1.00 12.28 275 LEU A O 1
ATOM 1352 N N . GLN A 1 198 ? 18.907 55.145 25.496 1.00 13.61 276 GLN A N 1
ATOM 1353 C CA . GLN A 1 198 ? 17.715 55.935 25.116 1.00 14.31 276 GLN A CA 1
ATOM 1354 C C . GLN A 1 198 ? 17.917 56.766 23.872 1.00 14.72 276 GLN A C 1
ATOM 1355 O O . GLN A 1 198 ? 17.017 56.824 23.018 1.00 15.21 276 GLN A O 1
ATOM 1361 N N . THR A 1 199 ? 19.106 57.371 23.730 1.00 15.52 277 THR A N 1
ATOM 1362 C CA . THR A 1 199 ? 19.390 58.284 22.593 1.00 17.23 277 THR A CA 1
ATOM 1363 C C . THR A 1 199 ? 19.644 57.494 21.301 1.00 16.65 277 THR A C 1
ATOM 1364 O O . THR A 1 199 ? 19.131 57.858 20.248 1.00 16.53 277 THR A O 1
ATOM 1368 N N . VAL A 1 200 ? 20.364 56.370 21.405 1.00 17.30 278 VAL A N 1
ATOM 1369 C CA . VAL A 1 200 ? 20.550 55.472 20.280 1.00 16.76 278 VAL A CA 1
ATOM 1370 C C . VAL A 1 200 ? 19.179 54.912 19.820 1.00 15.45 278 VAL A C 1
ATOM 1371 O O . VAL A 1 200 ? 18.922 54.813 18.603 1.00 14.43 278 VAL A O 1
ATOM 1375 N N . LEU A 1 201 ? 18.314 54.544 20.769 1.00 14.36 279 LEU A N 1
ATOM 1376 C CA . LEU A 1 201 ? 16.989 53.985 20.401 1.00 12.92 279 LEU A CA 1
ATOM 1377 C C . LEU A 1 201 ? 16.165 55.055 19.678 1.00 13.18 279 LEU A C 1
ATOM 1378 O O . LEU A 1 201 ? 15.620 54.806 18.609 1.00 11.87 279 LEU A O 1
ATOM 1383 N N . ASN A 1 202 ? 16.079 56.243 20.284 1.00 14.94 280 ASN A N 1
ATOM 1384 C CA . ASN A 1 202 ? 15.265 57.353 19.750 1.00 15.01 280 ASN A CA 1
ATOM 1385 C C . ASN A 1 202 ? 15.802 57.861 18.407 1.00 15.15 280 ASN A C 1
ATOM 1386 O O . ASN A 1 202 ? 15.008 58.223 17.531 1.00 14.35 280 ASN A O 1
ATOM 1391 N N . THR A 1 203 ? 17.124 57.863 18.250 1.00 15.09 281 THR A N 1
ATOM 1392 C CA . THR A 1 203 ? 17.763 58.265 16.979 1.00 16.03 281 THR A CA 1
ATOM 1393 C C . THR A 1 203 ? 17.479 57.302 15.844 1.00 15.73 281 THR A C 1
ATOM 1394 O O . THR A 1 203 ? 17.119 57.744 14.763 1.00 14.54 281 THR A O 1
ATOM 1398 N N . SER A 1 204 ? 17.644 55.993 16.090 1.00 14.84 282 SER A N 1
ATOM 1399 C CA . SER A 1 204 ? 17.261 54.908 15.109 1.00 15.18 282 SER A CA 1
ATOM 1400 C C . SER A 1 204 ? 15.811 54.991 14.673 1.00 15.33 282 SER A C 1
ATOM 1401 O O . SER A 1 204 ? 15.484 54.960 13.489 1.00 12.69 282 SER A O 1
ATOM 1404 N N . PHE A 1 205 ? 14.920 55.060 15.667 1.00 15.19 283 PHE A N 1
ATOM 1405 C CA . PHE A 1 205 ? 13.491 55.125 15.391 1.00 16.53 283 PHE A CA 1
ATOM 1406 C C . PHE A 1 205 ? 13.091 56.391 14.580 1.00 17.21 283 PHE A C 1
ATOM 1407 O O . PHE A 1 205 ? 12.238 56.305 13.672 1.00 16.89 283 PHE A O 1
ATOM 1415 N N . ARG A 1 206 ? 13.673 57.535 14.950 1.00 16.91 284 ARG A N 1
ATOM 1416 C CA . ARG A 1 206 ? 13.453 58.784 14.246 1.00 18.59 284 ARG A CA 1
ATOM 1417 C C . ARG A 1 206 ? 13.871 58.639 12.768 1.00 17.74 284 ARG A C 1
ATOM 1418 O O . ARG A 1 206 ? 13.140 59.058 11.881 1.00 18.74 284 ARG A O 1
ATOM 1426 N N . HIS A 1 207 ? 15.065 58.099 12.524 1.00 17.55 285 HIS A N 1
ATOM 1427 C CA . HIS A 1 207 ? 15.596 57.905 11.163 1.00 18.06 285 HIS A CA 1
ATOM 1428 C C . HIS A 1 207 ? 14.724 56.886 10.378 1.00 18.16 285 HIS A C 1
ATOM 1429 O O . HIS A 1 207 ? 14.449 57.079 9.167 1.00 18.31 285 HIS A O 1
ATOM 1436 N N . PHE A 1 208 ? 14.251 55.838 11.071 1.00 17.63 286 PHE A N 1
ATOM 1437 C CA . PHE A 1 208 ? 13.343 54.826 10.474 1.00 17.98 286 PHE A CA 1
ATOM 1438 C C . PHE A 1 208 ? 12.050 55.512 9.969 1.00 18.29 286 PHE A C 1
ATOM 1439 O O . PHE A 1 208 ? 11.648 55.321 8.827 1.00 18.13 286 PHE A O 1
ATOM 1447 N N . CYS A 1 209 ? 11.441 56.344 10.829 1.00 18.48 287 CYS A N 1
ATOM 1448 C CA . CYS A 1 209 ? 10.190 57.037 10.541 1.00 20.16 287 CYS A CA 1
ATOM 1449 C C . CYS A 1 209 ? 10.328 58.138 9.489 1.00 21.18 287 CYS A C 1
ATOM 1450 O O . CYS A 1 209 ? 9.423 58.309 8.693 1.00 23.49 287 CYS A O 1
ATOM 1453 N N . LEU A 1 210 ? 11.412 58.906 9.514 1.00 21.60 288 LEU A N 1
ATOM 1454 C CA . LEU A 1 210 ? 11.655 59.906 8.470 1.00 22.34 288 LEU A CA 1
ATOM 1455 C C . LEU A 1 210 ? 11.867 59.283 7.094 1.00 22.41 288 LEU A C 1
ATOM 1456 O O . LEU A 1 210 ? 11.367 59.801 6.081 1.00 21.69 288 LEU A O 1
ATOM 1461 N N . PHE A 1 211 ? 12.582 58.154 7.074 1.00 22.18 289 PHE A N 1
ATOM 1462 C CA . PHE A 1 211 ? 12.881 57.422 5.838 1.00 23.74 289 PHE A CA 1
ATOM 1463 C C . PHE A 1 211 ? 11.588 56.883 5.204 1.00 24.42 289 PHE A C 1
ATOM 1464 O O . PHE A 1 211 ? 11.332 57.098 4.011 1.00 24.74 289 PHE A O 1
ATOM 1472 N N . ALA A 1 212 ? 10.739 56.247 6.013 1.00 24.91 290 ALA A N 1
ATOM 1473 C CA . ALA A 1 212 ? 9.426 55.822 5.580 1.00 26.28 290 ALA A CA 1
ATOM 1474 C C . ALA A 1 212 ? 8.525 56.958 5.067 1.00 27.81 290 ALA A C 1
ATOM 1475 O O . ALA A 1 212 ? 7.761 56.755 4.118 1.00 28.83 290 ALA A O 1
ATOM 1477 N N . GLN A 1 213 ? 8.576 58.127 5.702 1.00 28.64 291 GLN A N 1
ATOM 1478 C CA . GLN A 1 213 ? 7.787 59.299 5.262 1.00 29.49 291 GLN A CA 1
ATOM 1479 C C . GLN A 1 213 ? 8.255 59.806 3.852 1.00 29.53 291 GLN A C 1
ATOM 1480 O O . GLN A 1 213 ? 7.439 59.975 2.950 1.00 29.71 291 GLN A O 1
ATOM 1486 N N . GLU A 1 214 ? 9.560 60.010 3.681 1.00 30.14 292 GLU A N 1
ATOM 1487 C CA . GLU A 1 214 ? 10.165 60.480 2.427 1.00 30.82 292 GLU A CA 1
ATOM 1488 C C . GLU A 1 214 ? 9.724 59.685 1.188 1.00 31.09 292 GLU A C 1
ATOM 1489 O O . GLU A 1 214 ? 9.636 60.247 0.082 1.00 30.56 292 GLU A O 1
ATOM 1495 N N . PHE A 1 215 ? 9.474 58.388 1.379 1.00 30.53 293 PHE A N 1
ATOM 1496 C CA . PHE A 1 215 ? 9.120 57.499 0.273 1.00 30.26 293 PHE A CA 1
ATOM 1497 C C . PHE A 1 215 ? 7.715 56.933 0.344 1.00 30.67 293 PHE A C 1
ATOM 1498 O O . PHE A 1 215 ? 7.366 56.045 -0.436 1.00 30.62 293 PHE A O 1
ATOM 1506 N N . GLU A 1 216 ? 6.920 57.449 1.280 1.00 30.69 294 GLU A N 1
ATOM 1507 C CA . GLU A 1 216 ? 5.567 56.960 1.600 1.00 31.96 294 GLU A CA 1
ATOM 1508 C C . GLU A 1 216 ? 5.410 55.449 1.839 1.00 31.20 294 GLU A C 1
ATOM 1509 O O . GLU A 1 216 ? 4.401 54.857 1.480 1.00 31.38 294 GLU A O 1
ATOM 1515 N N . LEU A 1 217 ? 6.400 54.844 2.491 1.00 30.46 295 LEU A N 1
ATOM 1516 C CA . LEU A 1 217 ? 6.405 53.418 2.769 1.00 29.08 295 LEU A CA 1
ATOM 1517 C C . LEU A 1 217 ? 5.446 53.061 3.925 1.00 29.66 295 LEU A C 1
ATOM 1518 O O . LEU A 1 217 ? 4.811 51.998 3.931 1.00 29.03 295 LEU A O 1
ATOM 1523 N N . LEU A 1 218 ? 5.343 53.959 4.895 1.00 30.02 296 LEU A N 1
ATOM 1524 C CA . LEU A 1 218 ? 4.493 53.756 6.066 1.00 31.19 296 LEU A CA 1
ATOM 1525 C C . LEU A 1 218 ? 3.574 54.919 6.232 1.00 32.45 296 LEU A C 1
ATOM 1526 O O . LEU A 1 218 ? 3.951 56.079 6.002 1.00 33.08 296 LEU A O 1
ATOM 1531 N N . ARG A 1 219 ? 2.371 54.586 6.663 1.00 33.48 297 ARG A N 1
ATOM 1532 C CA . ARG A 1 219 ? 1.326 55.551 6.826 1.00 34.99 297 ARG A CA 1
ATOM 1533 C C . ARG A 1 219 ? 0.979 55.585 8.306 1.00 34.97 297 ARG A C 1
ATOM 1534 O O . ARG A 1 219 ? 1.256 54.613 9.028 1.00 34.02 297 ARG A O 1
ATOM 1542 N N . PRO A 1 220 ? 0.407 56.716 8.764 1.00 34.81 298 PRO A N 1
ATOM 1543 C CA . PRO A 1 220 ? 0.022 56.959 10.155 1.00 34.83 298 PRO A CA 1
ATOM 1544 C C . PRO A 1 220 ? -0.620 55.768 10.888 1.00 35.06 298 PRO A C 1
ATOM 1545 O O . PRO A 1 220 ? -0.202 55.444 12.007 1.00 36.13 298 PRO A O 1
ATOM 1549 N N . ALA A 1 221 ? -1.577 55.098 10.255 1.00 34.89 299 ALA A N 1
ATOM 1550 C CA . ALA A 1 221 ? -2.112 53.795 10.746 1.00 34.46 299 ALA A CA 1
ATOM 1551 C C . ALA A 1 221 ? -1.097 52.638 11.005 1.00 34.44 299 ALA A C 1
ATOM 1552 O O . ALA A 1 221 ? -1.358 51.765 11.838 1.00 35.18 299 ALA A O 1
ATOM 1554 N N . ASP A 1 222 ? 0.007 52.588 10.255 1.00 33.06 300 ASP A N 1
ATOM 1555 C CA . ASP A 1 222 ? 1.041 51.550 10.476 1.00 32.25 300 ASP A CA 1
ATOM 1556 C C . ASP A 1 222 ? 1.803 51.713 11.782 1.00 30.97 300 ASP A C 1
ATOM 1557 O O . ASP A 1 222 ? 2.438 50.760 12.258 1.00 31.09 300 ASP A O 1
ATOM 1562 N N . PHE A 1 223 ? 1.717 52.904 12.361 1.00 30.13 301 PHE A N 1
ATOM 1563 C CA . PHE A 1 223 ? 2.358 53.228 13.636 1.00 29.42 301 PHE A CA 1
ATOM 1564 C C . PHE A 1 223 ? 1.653 52.790 14.927 1.00 28.57 301 PHE A C 1
ATOM 1565 O O . PHE A 1 223 ? 2.238 52.892 15.990 1.00 28.17 301 PHE A O 1
ATOM 1573 N N . GLY A 1 224 ? 0.413 52.333 14.819 1.00 28.38 302 GLY A N 1
ATOM 1574 C CA . GLY A 1 224 ? -0.398 51.798 15.936 1.00 28.06 302 GLY A CA 1
ATOM 1575 C C . GLY A 1 224 ? -0.339 52.634 17.201 1.00 27.63 302 GLY A C 1
ATOM 1576 O O . GLY A 1 224 ? -0.727 53.802 17.196 1.00 28.26 302 GLY A O 1
ATOM 1577 N N . PRO A 1 225 ? 0.224 52.061 18.289 1.00 27.46 303 PRO A N 1
ATOM 1578 C CA . PRO A 1 225 ? 0.286 52.785 19.556 1.00 27.03 303 PRO A CA 1
ATOM 1579 C C . PRO A 1 225 ? 1.367 53.872 19.598 1.00 26.62 303 PRO A C 1
ATOM 1580 O O . PRO A 1 225 ? 1.320 54.729 20.499 1.00 27.12 303 PRO A O 1
ATOM 1584 N N . LEU A 1 226 ? 2.331 53.851 18.671 1.00 24.81 304 LEU A N 1
ATOM 1585 C CA . LEU A 1 226 ? 3.407 54.837 18.717 1.00 24.09 304 LEU A CA 1
ATOM 1586 C C . LEU A 1 226 ? 3.109 56.164 17.927 1.00 22.89 304 LEU A C 1
ATOM 1587 O O . LEU A 1 226 ? 3.982 57.005 17.790 1.00 21.25 304 LEU A O 1
ATOM 1592 N N . LEU A 1 227 ? 1.887 56.334 17.433 1.00 22.48 305 LEU A N 1
ATOM 1593 C CA . LEU A 1 227 ? 1.547 57.555 16.657 1.00 23.12 305 LEU A CA 1
ATOM 1594 C C . LEU A 1 227 ? 1.991 58.868 17.282 1.00 23.07 305 LEU A C 1
ATOM 1595 O O . LEU A 1 227 ? 2.569 59.672 16.582 1.00 22.54 305 LEU A O 1
ATOM 1600 N N . GLU A 1 228 ? 1.744 59.077 18.589 1.00 23.84 306 GLU A N 1
ATOM 1601 C CA . GLU A 1 228 ? 2.169 60.310 19.296 1.00 24.54 306 GLU A CA 1
ATOM 1602 C C . GLU A 1 228 ? 3.671 60.420 19.379 1.00 24.25 306 GLU A C 1
ATOM 1603 O O . GLU A 1 228 ? 4.254 61.511 19.245 1.00 24.18 306 GLU A O 1
ATOM 1609 N N . LEU A 1 229 ? 4.313 59.280 19.617 1.00 24.24 307 LEU A N 1
ATOM 1610 C CA . LEU A 1 229 ? 5.781 59.231 19.631 1.00 24.00 307 LEU A CA 1
ATOM 1611 C C . LEU A 1 229 ? 6.343 59.735 18.291 1.00 23.21 307 LEU A C 1
ATOM 1612 O O . LEU A 1 229 ? 7.255 60.595 18.244 1.00 22.44 307 LEU A O 1
ATOM 1617 N N . VAL A 1 230 ? 5.806 59.182 17.200 1.00 22.99 308 VAL A N 1
ATOM 1618 C CA . VAL A 1 230 ? 6.228 59.577 15.855 1.00 24.18 308 VAL A CA 1
ATOM 1619 C C . VAL A 1 230 ? 5.978 61.086 15.682 1.00 25.24 308 VAL A C 1
ATOM 1620 O O . VAL A 1 230 ? 6.830 61.796 15.138 1.00 24.64 308 VAL A O 1
ATOM 1632 N N . GLU A 1 232 ? 6.044 63.369 17.963 1.00 30.86 310 GLU A N 1
ATOM 1633 C CA . GLU A 1 232 ? 7.049 64.131 18.746 1.00 31.80 310 GLU A CA 1
ATOM 1634 C C . GLU A 1 232 ? 8.503 63.974 18.251 1.00 34.34 310 GLU A C 1
ATOM 1635 O O . GLU A 1 232 ? 9.232 64.972 18.104 1.00 33.46 310 GLU A O 1
ATOM 1641 N N . LEU A 1 233 ? 8.900 62.719 18.001 1.00 36.92 311 LEU A N 1
ATOM 1642 C CA . LEU A 1 233 ? 10.277 62.367 17.613 1.00 39.69 311 LEU A CA 1
ATOM 164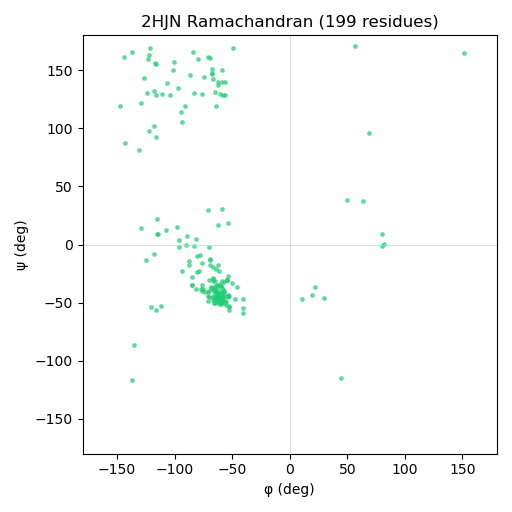3 C C . LEU A 1 233 ? 10.632 62.813 16.217 1.00 41.24 311 LEU A C 1
ATOM 1644 O O . LEU A 1 233 ? 11.719 63.374 16.014 1.00 42.35 311 LEU A O 1
ATOM 1649 N N . ARG A 1 234 ? 9.761 62.512 15.249 1.00 42.70 312 ARG A N 1
ATOM 1650 C CA . ARG A 1 234 ? 10.043 62.834 13.851 1.00 44.02 312 ARG A CA 1
ATOM 1651 C C . ARG A 1 234 ? 10.703 64.216 13.729 1.00 44.68 312 ARG A C 1
ATOM 1652 O O . ARG A 1 234 ? 11.837 64.327 13.221 1.00 45.74 312 ARG A O 1
ATOM 1654 N N . ASP A 1 235 ? 10.010 65.256 14.207 1.00 44.66 313 ASP A N 1
ATOM 1655 C CA . ASP A 1 235 ? 10.522 66.625 14.134 1.00 44.95 313 ASP A CA 1
ATOM 1656 C C . ASP A 1 235 ? 11.023 67.107 15.484 1.00 44.72 313 ASP A C 1
ATOM 1657 O O . ASP A 1 235 ? 12.212 67.343 15.640 1.00 45.13 313 ASP A O 1
#

Secondary structure (DSSP, 8-state):
-EEE----TTS-----------HHHHH---GGGG---SPPTT--HHHHHHHHHHHHHHHH--HHHHGGG--TTT-----STTEEE-B-SSTTSPPB---HHHHHHH--HHHHHHT-TTTS-SSTT--PPTTIIIIIIHHHHHHHHHHHHHHHHHSHHHHHHTT-HHHHHHHHHHHHHHHHHTT-S-GGGGGGGTTT-----

Sequence (201 aa):
PVLTTNVTDFNYTPSHQKPFLDIKQIVETLGSEGVAVKLPRGEDENEWLAVHCVDFYNQINLYGSITEFCSPQTCPRIATNEYEYLWAFQKGQPPVSVSAPKYVECLRWCQDQFDDESLFPSKVTGTFPEGFIQRVIQPILRRLFRVYAHIYCHHFNEILELNLQTVLNTSFRHFCLFAQEFELLRPADFGPLLELVELRD

Solvent-accessible surface area: 10852 Å² total

Nearest PDB structures (foldseek):
  2hjn-assembly1_A-2  TM=1.004E+00  e=1.934E-31  Saccharomyces cerevisiae
  5ncn-assembly1_A  TM=9.574E-01  e=4.025E-19  Saccharomyces cerevisiae S288C
  5xqz-assembly1_A  TM=8.941E-01  e=3.237E-14  Homo sapiens
  5twh-assembly1_A-2  TM=8.539E-01  e=2.925E-14  Homo sapiens
  5twf-assembly1_A  TM=8.654E-01  e=1.861E-12  Homo sapiens

CATH classification: 1.20.140.30

InterPro domains:
  IPR005301 MOB kinase activator family [PF03637] (134-304)
  IPR005301 MOB kinase activator family [PTHR22599] (114-311)
  IPR005301 MOB kinase activator family [SM01388] (130-304)
  IPR036703 MOB kinase activator superfamily [G3DSA:1.20.140.30] (79-314)
  IPR036703 MOB kinase activator superfamily [SSF101152] (123-309)

Radius of gyration: 17.0 Å; Cα contacts (8 Å, |Δi|>4): 238; chains: 1; bounding box: 35×38×47 Å

B-factor: mean 24.19, std 8.92, range [8.71, 52.75]

GO terms:
  GO:0044732 mitotic spindle pole body (C, IDA)
  GO:0005816 spindle pole body (C, IDA)
  GO:0005935 cellular bud neck (C, IDA)
  GO:0034973 Sid2-Mob1 complex (C, IDA)
  GO:0019207 kinase regulator activity (F, IDA)
  GO:0007096 regulation of exit from mitosis (P, IGI)
  GO:0034399 nuclear periphery (C, HDA)
  GO:0005737 cytoplasm (C, HDA)
  GO:0007096 regulation of exit from mitosis (P, IMP)
  GO:0000281 mitotic cytokinesis (P, IMP)
  GO:0034973 Sid2-Mob1 complex (C, IPI)
  GO:0005515 protein binding (F, IPI)
  GO:0032465 regulation of cytokinesis (P, IDA)

Organism: Saccharomyces cerevisiae (strain ATCC 204508 / S288c) (NCBI:txid559292)